Protein AF-A0A0K1EN45-F1 (afdb_monomer_lite)

Organism: Chondromyces crocatus (NCBI:txid52)

Secondary structure (DSSP, 8-state):
---PPPP-PPP------------------------------------------------PPP-------------PPP------------------------------------PPPPTT-TT--TTEEEEEE-TTSSEEEEEEEEEE-PPTTS--EEEEEEEESPBSSHHHHHHHHTTGGG-EEEEEEEEEEHHHHTTS-EEEEEE-PPPHHHHHHHHHHT-

Sequence (223 aa):
MIVSHPSKARLSVSVQQTLVARRATSAASTGGTREVARHGSDRGPVRLKRLCFDTVLQLSPRPKDERFRRPRDLEQVRFGRYGAHMRGVFVAFSLALGGLLSASGCDRHSTLSLSVADPKGEDLVKGAVVAASESSGGIRLYKIVHVDDYPPPLDYEIHMIAYEPKAQTFEDAAALWSRRERLTIASDHVYVQRSQFLLRERHVLRVEPVTDQEAEGYARSKH

Foldseek 3Di:
DDDDDDDDDDDDDDDDDDDDDDDDDDDDDDDDDDDDDDDDDDDDDDPDDPPDPPPPPPPDDDDDDDDDDDDDDDDDDDDDDDDDDDDDDDDDDDDDDDDDDDCPDPPPPPVLPFDDQDLVRPQQDQQWWKWWADPVAATWIKHFHDWDADDPPQGIKTKIWTKDDGHNDVSVVLVCVVVVVPIDTPALIDIDHPVVRSVIDMTGSDGDHQDPSSCVSVVVVVD

Structure (mmCIF, N/CA/C/O backbone):
data_AF-A0A0K1EN45-F1
#
_entry.id   AF-A0A0K1EN45-F1
#
loop_
_atom_site.group_PDB
_atom_site.id
_atom_site.type_symbol
_atom_site.label_atom_id
_atom_site.label_alt_id
_atom_site.label_comp_id
_atom_site.label_asym_id
_atom_site.label_entity_id
_atom_site.label_seq_id
_atom_site.pdbx_PDB_ins_code
_atom_site.Cartn_x
_atom_site.Cartn_y
_atom_site.Cartn_z
_atom_site.occupancy
_atom_site.B_iso_or_equiv
_atom_site.auth_seq_id
_atom_site.auth_comp_id
_atom_site.auth_asym_id
_atom_site.auth_atom_id
_atom_site.pdbx_PDB_model_num
ATOM 1 N N . MET A 1 1 ? 9.301 -34.954 -48.074 1.00 46.19 1 MET A N 1
ATOM 2 C CA . MET A 1 1 ? 8.438 -35.481 -46.994 1.00 46.19 1 MET A CA 1
ATOM 3 C C . MET A 1 1 ? 7.861 -34.296 -46.243 1.00 46.19 1 MET A C 1
ATOM 5 O O . MET A 1 1 ? 8.621 -33.541 -45.657 1.00 46.19 1 MET A O 1
ATOM 9 N N . ILE A 1 2 ? 6.553 -34.074 -46.367 1.00 40.47 2 ILE A N 1
ATOM 10 C CA . ILE A 1 2 ? 5.823 -32.953 -45.761 1.00 40.47 2 ILE A CA 1
ATOM 11 C C . ILE A 1 2 ? 5.123 -33.515 -44.522 1.00 40.47 2 ILE A C 1
ATOM 13 O O . ILE A 1 2 ? 4.313 -34.429 -44.652 1.00 40.47 2 ILE A O 1
ATOM 17 N N . VAL A 1 3 ? 5.472 -33.022 -43.332 1.00 54.19 3 VAL A N 1
ATOM 18 C CA . VAL A 1 3 ? 4.889 -33.474 -42.060 1.00 54.19 3 VAL A CA 1
ATOM 19 C C . VAL A 1 3 ? 3.909 -32.415 -41.564 1.00 54.19 3 VAL A C 1
ATOM 21 O O . VAL A 1 3 ? 4.284 -31.431 -40.929 1.00 54.19 3 VAL A O 1
ATOM 24 N N . SER A 1 4 ? 2.636 -32.623 -41.894 1.00 50.59 4 SER A N 1
ATOM 25 C CA . SER A 1 4 ? 1.495 -31.836 -41.425 1.00 50.59 4 SER A CA 1
ATOM 26 C C . SER A 1 4 ? 1.314 -31.971 -39.910 1.00 50.59 4 SER A C 1
ATOM 28 O O . SER A 1 4 ? 1.241 -33.081 -39.388 1.00 50.59 4 SER A O 1
ATOM 30 N N . HIS A 1 5 ? 1.216 -30.846 -39.201 1.00 52.69 5 HIS A N 1
ATOM 31 C CA . HIS A 1 5 ? 0.843 -30.803 -37.783 1.00 52.69 5 HIS A CA 1
ATOM 32 C C . HIS A 1 5 ? -0.677 -30.603 -37.634 1.00 52.69 5 HIS A C 1
ATOM 34 O O . HIS A 1 5 ? -1.234 -29.732 -38.306 1.00 52.69 5 HIS A O 1
ATOM 40 N N . PRO A 1 6 ? -1.369 -31.360 -36.760 1.00 60.28 6 PRO A N 1
ATOM 41 C CA . PRO A 1 6 ? -2.796 -31.178 -36.532 1.00 60.28 6 PRO A CA 1
ATOM 42 C C . PRO A 1 6 ? -3.080 -30.017 -35.567 1.00 60.28 6 PRO A C 1
ATOM 44 O O . PRO A 1 6 ? -2.581 -29.958 -34.443 1.00 60.28 6 PRO A O 1
ATOM 47 N N . SER A 1 7 ? -3.945 -29.118 -36.034 1.00 48.69 7 SER A N 1
ATOM 48 C CA . SER A 1 7 ? -4.594 -28.044 -35.281 1.00 48.69 7 SER A CA 1
ATOM 49 C C . SER A 1 7 ? -5.444 -28.613 -34.138 1.00 48.69 7 SER A C 1
ATOM 51 O O . SER A 1 7 ? -6.362 -29.400 -34.373 1.00 48.69 7 SER A O 1
ATOM 53 N N . LYS A 1 8 ? -5.154 -28.218 -32.891 1.00 54.34 8 LYS A N 1
ATOM 54 C CA . LYS A 1 8 ? -6.022 -28.479 -31.734 1.00 54.34 8 LYS A CA 1
ATOM 55 C C . LYS A 1 8 ? -6.903 -27.259 -31.478 1.00 54.34 8 LYS A C 1
ATOM 57 O O . LYS A 1 8 ? -6.443 -26.240 -30.970 1.00 54.34 8 LYS A O 1
ATOM 62 N N . ALA A 1 9 ? -8.179 -27.406 -31.817 1.00 49.34 9 ALA A N 1
ATOM 63 C CA . ALA A 1 9 ? -9.257 -26.504 -31.443 1.00 49.34 9 ALA A CA 1
ATOM 64 C C . ALA A 1 9 ? -9.390 -26.421 -29.910 1.00 49.34 9 ALA A C 1
ATOM 66 O O . ALA A 1 9 ? -9.441 -27.447 -29.230 1.00 49.34 9 ALA A O 1
ATOM 67 N N . ARG A 1 10 ? -9.468 -25.203 -29.360 1.00 48.44 10 ARG A N 1
ATOM 68 C CA . ARG A 1 10 ? -9.884 -24.969 -27.970 1.00 48.44 10 ARG A CA 1
ATOM 69 C C . ARG A 1 10 ? -11.366 -24.604 -27.945 1.00 48.44 10 ARG A C 1
ATOM 71 O O . ARG A 1 10 ? -11.771 -23.583 -28.488 1.00 48.44 10 ARG A O 1
ATOM 78 N N . LEU A 1 11 ? -12.135 -25.476 -27.302 1.00 43.31 11 LEU A N 1
ATOM 79 C CA . LEU A 1 11 ? -13.531 -25.298 -26.916 1.00 43.31 11 LEU A CA 1
ATOM 80 C C . LEU A 1 11 ? -13.644 -24.149 -25.904 1.00 43.31 11 LEU A C 1
ATOM 82 O O . LEU A 1 11 ? -12.996 -24.175 -24.858 1.00 43.31 11 LEU A O 1
ATOM 86 N N . SER A 1 12 ? -14.473 -23.153 -26.203 1.00 43.03 12 SER A N 1
ATOM 87 C CA . SER A 1 12 ? -14.901 -22.128 -25.254 1.00 43.03 12 SER A CA 1
ATOM 88 C C . SER A 1 12 ? -16.094 -22.654 -24.452 1.00 43.03 12 SER A C 1
ATOM 90 O O . SER A 1 12 ? -17.200 -22.791 -24.967 1.00 43.03 12 SER A O 1
ATOM 92 N N . VAL A 1 13 ? -15.877 -22.955 -23.171 1.00 47.94 13 VAL A N 1
ATOM 93 C CA . VAL A 1 13 ? -16.961 -23.260 -22.229 1.00 47.94 13 VAL A CA 1
ATOM 94 C C . VAL A 1 13 ? -17.397 -21.946 -21.585 1.00 47.94 13 VAL A C 1
ATOM 96 O O . VAL A 1 13 ? -16.677 -21.369 -20.775 1.00 47.94 13 VAL A O 1
ATOM 99 N N . SER A 1 14 ? -18.564 -21.446 -21.989 1.00 42.91 14 SER A N 1
ATOM 100 C CA . SER A 1 14 ? -19.230 -20.308 -21.354 1.00 42.91 14 SER A CA 1
ATOM 101 C C . SER A 1 14 ? -20.026 -20.819 -20.152 1.00 42.91 14 SER A C 1
ATOM 103 O O . SER A 1 14 ? -21.017 -21.527 -20.315 1.00 42.91 14 SER A O 1
ATOM 105 N N . VAL A 1 15 ? -19.572 -20.497 -18.941 1.00 56.69 15 VAL A N 1
ATOM 106 C CA . VAL A 1 15 ? -20.313 -20.771 -17.704 1.00 56.69 15 VAL A CA 1
ATOM 107 C C . VAL A 1 15 ? -21.170 -19.547 -17.396 1.00 56.69 15 VAL A C 1
ATOM 109 O O . VAL A 1 15 ? -20.665 -18.522 -16.945 1.00 56.69 15 VAL A O 1
ATOM 112 N N . GLN A 1 16 ? -22.474 -19.645 -17.658 1.00 44.31 16 GLN A N 1
ATOM 113 C CA . GLN A 1 16 ? -23.453 -18.702 -17.124 1.00 44.31 16 GLN A CA 1
ATOM 114 C C . GLN A 1 16 ? -23.640 -18.986 -15.630 1.00 44.31 16 GLN A C 1
ATOM 116 O O . GLN A 1 16 ? -24.049 -20.083 -15.254 1.00 44.31 16 GLN A O 1
ATOM 121 N N . GLN A 1 17 ? -23.337 -18.013 -14.769 1.00 50.75 17 GLN A N 1
ATOM 122 C CA . GLN A 1 17 ? -23.685 -18.092 -13.352 1.00 50.75 17 GLN A CA 1
ATOM 123 C C . GLN A 1 17 ? -25.079 -17.506 -13.125 1.00 50.75 17 GLN A C 1
ATOM 125 O O . GLN A 1 17 ? -25.325 -16.313 -13.290 1.00 50.75 17 GLN A O 1
ATOM 130 N N . THR A 1 18 ? -25.992 -18.397 -12.753 1.00 49.88 18 THR A N 1
ATOM 131 C CA . THR A 1 18 ? -27.369 -18.131 -12.346 1.00 49.88 18 THR A CA 1
ATOM 132 C C . THR A 1 18 ? -27.398 -17.398 -11.005 1.00 49.88 18 THR A C 1
ATOM 134 O O . THR A 1 18 ? -26.915 -17.907 -9.993 1.00 49.88 18 THR A O 1
ATOM 137 N N . LEU A 1 19 ? -27.998 -16.209 -10.985 1.00 43.16 19 LEU A N 1
ATOM 138 C CA . LEU A 1 19 ? -28.196 -15.400 -9.785 1.00 43.16 19 LEU A CA 1
ATOM 139 C C . LEU A 1 19 ? -29.375 -15.966 -8.971 1.00 43.16 19 LEU A C 1
ATOM 141 O O . LEU A 1 19 ? -30.537 -15.777 -9.327 1.00 43.16 19 LEU A O 1
ATOM 145 N N . VAL A 1 20 ? -29.094 -16.683 -7.880 1.00 54.56 20 VAL A N 1
ATOM 146 C CA . VAL A 1 20 ? -30.125 -17.134 -6.931 1.00 54.56 20 VAL A CA 1
ATOM 147 C C . VAL A 1 20 ? -30.336 -16.048 -5.878 1.00 54.56 20 VAL A C 1
ATOM 149 O O . VAL A 1 20 ? -29.574 -15.926 -4.920 1.00 54.56 20 VAL A O 1
ATOM 152 N N . ALA A 1 21 ? -31.400 -15.264 -6.044 1.00 45.00 21 ALA A N 1
ATOM 153 C CA . ALA A 1 21 ? -31.894 -14.349 -5.023 1.00 45.00 21 ALA A CA 1
ATOM 154 C C . ALA A 1 21 ? -32.460 -15.151 -3.836 1.00 45.00 21 ALA A C 1
ATOM 156 O O . ALA A 1 21 ? -33.520 -15.775 -3.937 1.00 45.00 21 ALA A O 1
ATOM 157 N N . ARG A 1 22 ? -31.767 -15.147 -2.689 1.00 48.91 22 ARG A N 1
ATOM 158 C CA . ARG A 1 22 ? -32.321 -15.683 -1.438 1.00 48.91 22 ARG A CA 1
ATOM 159 C C . ARG A 1 22 ? -33.197 -14.634 -0.759 1.00 48.91 22 ARG A C 1
ATOM 161 O O . ARG A 1 22 ? -32.740 -13.613 -0.260 1.00 48.91 22 ARG A O 1
ATOM 168 N N . ARG A 1 23 ? -34.487 -14.954 -0.777 1.00 50.88 23 ARG A N 1
ATOM 169 C CA . ARG A 1 23 ? -35.620 -14.290 -0.137 1.00 50.88 23 ARG A CA 1
ATOM 170 C C . ARG A 1 23 ? -35.440 -14.276 1.387 1.00 50.88 23 ARG A C 1
ATOM 172 O O . ARG A 1 23 ? -35.212 -15.322 1.989 1.00 50.88 23 ARG A O 1
ATOM 179 N N . ALA A 1 24 ? -35.573 -13.100 1.995 1.00 47.59 24 ALA A N 1
ATOM 180 C CA . ALA A 1 24 ? -35.672 -12.939 3.439 1.00 47.59 24 ALA A CA 1
ATOM 181 C C . ALA A 1 24 ? -37.012 -13.503 3.940 1.00 47.59 24 ALA A C 1
ATOM 183 O O . ALA A 1 24 ? -38.072 -13.115 3.449 1.00 47.59 24 ALA A O 1
ATOM 184 N N . THR A 1 25 ? -36.970 -14.389 4.932 1.00 53.06 25 THR A N 1
ATOM 185 C CA . THR A 1 25 ? -38.143 -14.792 5.717 1.00 53.06 25 THR A CA 1
ATOM 186 C C . THR A 1 25 ? -37.919 -14.397 7.167 1.00 53.06 25 THR A C 1
ATOM 188 O O . THR A 1 25 ? -37.135 -15.017 7.882 1.00 53.06 25 THR A O 1
ATOM 191 N N . SER A 1 26 ? -38.615 -13.343 7.585 1.00 49.50 26 SER A N 1
ATOM 192 C CA . SER A 1 26 ? -38.861 -13.006 8.982 1.00 49.50 26 SER A CA 1
ATOM 193 C C . SER A 1 26 ? -39.855 -14.010 9.569 1.00 49.50 26 SER A C 1
ATOM 195 O O . SER A 1 26 ? -40.995 -14.073 9.107 1.00 49.50 26 SER A O 1
ATOM 197 N N . ALA A 1 27 ? -39.450 -14.763 10.589 1.00 52.56 27 ALA A N 1
ATOM 198 C CA . ALA A 1 27 ? -40.363 -15.549 11.409 1.00 52.56 27 ALA A CA 1
ATOM 199 C C . ALA A 1 27 ? -40.479 -14.893 12.787 1.00 52.56 27 ALA A C 1
ATOM 201 O O . ALA A 1 27 ? -39.513 -14.814 13.545 1.00 52.56 27 ALA A O 1
ATOM 202 N N . ALA A 1 28 ? -41.680 -14.391 13.061 1.00 48.41 28 ALA A N 1
ATOM 203 C CA . ALA A 1 28 ? -42.144 -14.014 14.381 1.00 48.41 28 ALA A CA 1
ATOM 204 C C . ALA A 1 28 ? -42.282 -15.273 15.251 1.00 48.41 28 ALA A C 1
ATOM 206 O O . ALA A 1 28 ? -42.826 -16.280 14.801 1.00 48.41 28 ALA A O 1
ATOM 207 N N . SER A 1 29 ? -41.818 -15.197 16.496 1.00 50.09 29 SER A N 1
ATOM 208 C CA . SER A 1 29 ? -42.077 -16.196 17.530 1.00 50.09 29 SER A CA 1
ATOM 209 C C . SER A 1 29 ? -42.571 -15.482 18.779 1.00 50.09 29 SER A C 1
ATOM 211 O O . SER A 1 29 ? -41.834 -14.756 19.444 1.00 50.09 29 SER A O 1
ATOM 213 N N . THR A 1 30 ? -43.852 -15.691 19.037 1.00 46.88 30 THR A N 1
ATOM 214 C CA . THR A 1 30 ? -44.652 -15.233 20.169 1.00 46.88 30 THR A CA 1
ATOM 215 C C . THR A 1 30 ? -44.396 -16.110 21.399 1.00 46.88 30 THR A C 1
ATOM 217 O O . THR A 1 30 ? -44.310 -17.326 21.266 1.00 46.88 30 THR A O 1
ATOM 220 N N . GLY A 1 31 ? -44.405 -15.515 22.597 1.00 40.69 31 GLY A N 1
ATOM 221 C CA . GLY A 1 31 ? -44.811 -16.209 23.828 1.00 40.69 31 GLY A CA 1
ATOM 222 C C . GLY A 1 31 ? -43.763 -16.271 24.941 1.00 40.69 31 GLY A C 1
ATOM 223 O O . GLY A 1 31 ? -42.740 -16.931 24.807 1.00 40.69 31 GLY A O 1
ATOM 224 N N . GLY A 1 32 ? -44.063 -15.634 26.078 1.00 43.91 32 GLY A N 1
ATOM 225 C CA . GLY A 1 32 ? -43.295 -15.804 27.313 1.00 43.91 32 GLY A CA 1
ATOM 226 C C . GLY A 1 32 ? -43.490 -14.684 28.331 1.00 43.91 32 GLY A C 1
ATOM 227 O O . GLY A 1 32 ? -42.578 -13.905 28.581 1.00 43.91 32 GLY A O 1
ATOM 228 N N . THR A 1 33 ? -44.683 -14.595 28.914 1.00 49.56 33 THR A N 1
ATOM 229 C CA . THR A 1 33 ? -45.012 -13.761 30.080 1.00 49.56 33 THR A CA 1
ATOM 230 C C . THR A 1 33 ? -44.146 -14.110 31.293 1.00 49.56 33 THR A C 1
ATOM 232 O O . THR A 1 33 ? -44.209 -15.238 31.786 1.00 49.56 33 THR A O 1
ATOM 235 N N . ARG A 1 34 ? -43.431 -13.126 31.852 1.00 46.62 34 ARG A N 1
ATOM 236 C CA . ARG A 1 34 ? -43.169 -13.073 33.295 1.00 46.62 34 ARG A CA 1
ATOM 237 C C . ARG A 1 34 ? -43.004 -11.635 33.782 1.00 46.62 34 ARG A C 1
ATOM 239 O O . ARG A 1 34 ? -42.092 -10.911 33.405 1.00 46.62 34 ARG A O 1
ATOM 246 N N . GLU A 1 35 ? -43.970 -11.273 34.605 1.00 48.12 35 GLU A N 1
ATOM 247 C CA . GLU A 1 35 ? -44.146 -10.066 35.392 1.00 48.12 35 GLU A CA 1
ATOM 248 C C . GLU A 1 35 ? -43.162 -10.044 36.570 1.00 48.12 35 GLU A C 1
ATOM 250 O O . GLU A 1 35 ? -43.207 -10.950 37.397 1.00 48.12 35 GLU A O 1
ATOM 255 N N . VAL A 1 36 ? -42.302 -9.021 36.664 1.00 55.38 36 VAL A N 1
ATOM 256 C CA . VAL A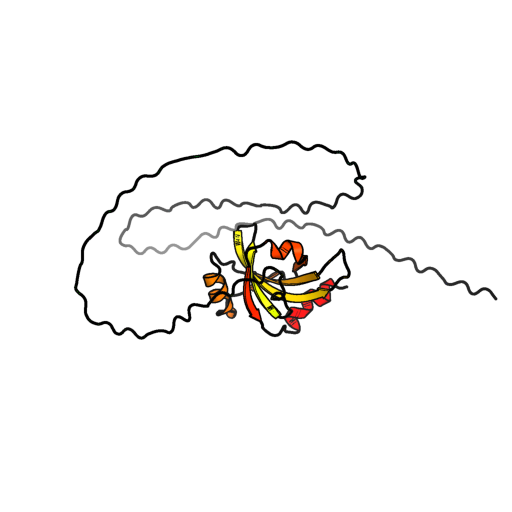 1 36 ? -41.789 -8.486 37.939 1.00 55.38 36 VAL A CA 1
ATOM 257 C C . VAL A 1 36 ? -41.527 -6.988 37.766 1.00 55.38 36 VAL A C 1
ATOM 259 O O . VAL A 1 36 ? -40.807 -6.549 36.872 1.00 55.38 36 VAL A O 1
ATOM 262 N N . ALA A 1 37 ? -42.154 -6.209 38.637 1.00 48.75 37 ALA A N 1
ATOM 263 C CA . ALA A 1 37 ? -42.099 -4.761 38.713 1.00 48.75 37 ALA A CA 1
ATOM 264 C C . ALA A 1 37 ? -40.721 -4.216 39.143 1.00 48.75 37 ALA A C 1
ATOM 266 O O . ALA A 1 37 ? -40.111 -4.754 40.064 1.00 48.75 37 ALA A O 1
ATOM 267 N N . ARG A 1 38 ? -40.314 -3.064 38.587 1.00 43.22 38 ARG A N 1
ATOM 268 C CA . ARG A 1 38 ? -40.165 -1.765 39.292 1.00 43.22 38 ARG A CA 1
ATOM 269 C C . ARG A 1 38 ? -39.158 -0.826 38.612 1.00 43.22 38 ARG A C 1
ATOM 271 O O . ARG A 1 38 ? -38.101 -1.234 38.157 1.00 43.22 38 ARG A O 1
ATOM 278 N N . HIS A 1 39 ? -39.503 0.454 38.743 1.00 41.09 39 HIS A N 1
ATOM 279 C CA . HIS A 1 39 ? -38.694 1.668 38.630 1.00 41.09 39 HIS A CA 1
ATOM 280 C C . HIS A 1 39 ? -38.283 2.154 37.239 1.00 41.09 39 HIS A C 1
ATOM 282 O O . HIS A 1 39 ? -37.522 1.536 36.505 1.00 41.09 39 HIS A O 1
ATOM 288 N N . GLY A 1 40 ? -38.831 3.327 36.915 1.00 49.38 40 GLY A N 1
ATOM 289 C CA . GLY A 1 40 ? -38.711 3.978 35.630 1.00 49.38 40 GLY A CA 1
ATOM 290 C C . GLY A 1 40 ? -37.372 4.654 35.384 1.00 49.38 40 GLY A C 1
ATOM 291 O O . GLY A 1 40 ? -36.640 5.025 36.298 1.00 49.38 40 GLY A O 1
ATOM 292 N N . SER A 1 41 ? -37.118 4.866 34.102 1.00 47.94 41 SER A N 1
ATOM 293 C CA . SER A 1 41 ? -36.343 5.990 33.609 1.00 47.94 41 SER A CA 1
ATOM 294 C C . SER A 1 41 ? -36.725 6.187 32.150 1.00 47.94 41 SER A C 1
ATOM 296 O O . SER A 1 41 ? -36.529 5.319 31.301 1.00 47.94 41 SER A O 1
ATOM 298 N N . ASP A 1 42 ? -37.375 7.314 31.922 1.00 51.81 42 ASP A N 1
ATOM 299 C CA . ASP A 1 42 ? -37.886 7.808 30.660 1.00 51.81 42 ASP A CA 1
ATOM 300 C C . ASP A 1 42 ? -36.716 8.223 29.754 1.00 51.81 42 ASP A C 1
ATOM 302 O O . ASP A 1 42 ? -36.088 9.257 29.981 1.00 51.81 42 ASP A O 1
ATOM 306 N N . ARG A 1 43 ? -36.379 7.396 28.754 1.00 48.16 43 ARG A N 1
ATOM 307 C CA . ARG A 1 43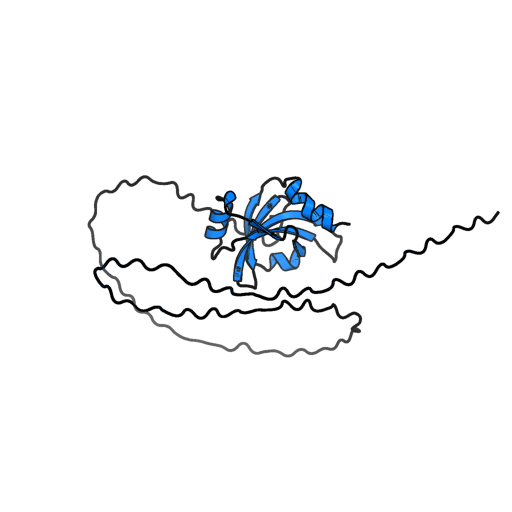 ? -35.588 7.792 27.575 1.00 48.16 43 ARG A CA 1
ATOM 308 C C . ARG A 1 43 ? -36.062 7.009 26.354 1.00 48.16 43 ARG A C 1
ATOM 310 O O . ARG A 1 43 ? -35.847 5.804 26.245 1.00 48.16 43 ARG A O 1
ATOM 317 N N . GLY A 1 44 ? -36.732 7.720 25.451 1.00 49.50 44 GLY A N 1
ATOM 318 C CA . GLY A 1 44 ? -37.321 7.174 24.233 1.00 49.50 44 GLY A CA 1
ATOM 319 C C . GLY A 1 44 ? -36.310 6.577 23.237 1.00 49.50 44 GLY A C 1
ATOM 320 O O . GLY A 1 44 ? -35.122 6.905 23.260 1.00 49.50 44 GLY A O 1
ATOM 321 N N . PRO A 1 45 ? -36.774 5.712 22.317 1.00 47.38 45 PRO A N 1
ATOM 322 C CA . PRO A 1 45 ? -35.925 5.110 21.300 1.00 47.38 45 PRO A CA 1
ATOM 323 C C . PRO A 1 45 ? -35.696 6.072 20.126 1.00 47.38 45 PRO A C 1
ATOM 325 O O . PRO A 1 45 ? -36.602 6.374 19.345 1.00 47.38 45 PRO A O 1
ATOM 328 N N . VAL A 1 46 ? -34.448 6.503 19.947 1.00 49.38 46 VAL A N 1
ATOM 329 C CA . VAL A 1 46 ? -33.996 7.143 18.709 1.00 49.38 46 VAL A CA 1
ATOM 330 C C . VAL A 1 46 ? -33.960 6.075 17.610 1.00 49.38 46 VAL A C 1
ATOM 332 O O . VAL A 1 46 ? -33.066 5.233 17.556 1.00 49.38 46 VAL A O 1
ATOM 335 N N . ARG A 1 47 ? -34.963 6.100 16.724 1.00 41.53 47 ARG A N 1
ATOM 336 C CA . ARG A 1 47 ? -34.967 5.378 15.443 1.00 41.53 47 ARG A CA 1
ATOM 337 C C . ARG A 1 47 ? -33.810 5.883 14.571 1.00 41.53 47 ARG A C 1
ATOM 339 O O . ARG A 1 47 ? -33.976 6.845 13.823 1.00 41.53 47 ARG A O 1
ATOM 346 N N . LEU A 1 48 ? -32.663 5.208 14.605 1.00 46.69 48 LEU A N 1
ATOM 347 C CA . LEU A 1 48 ? -31.668 5.325 13.539 1.00 46.69 48 LEU A CA 1
ATOM 348 C C . LEU A 1 48 ? -32.176 4.559 12.314 1.00 46.69 48 LEU A C 1
ATOM 350 O O . LEU A 1 48 ? -32.159 3.329 12.256 1.00 46.69 48 LEU A O 1
ATOM 354 N N . LYS A 1 49 ? -32.666 5.314 11.329 1.00 45.88 49 LYS A N 1
ATOM 355 C CA . LYS A 1 49 ? -32.914 4.816 9.978 1.00 45.88 49 LYS A CA 1
ATOM 356 C C . LYS A 1 49 ? -31.584 4.308 9.411 1.00 45.88 49 LYS A C 1
ATOM 358 O O . LYS A 1 49 ? -30.683 5.100 9.152 1.00 45.88 49 LYS A O 1
ATOM 363 N N . ARG A 1 50 ? -31.475 2.991 9.209 1.00 41.28 50 ARG A N 1
ATOM 364 C CA . ARG A 1 50 ? -30.497 2.391 8.294 1.00 41.28 50 ARG A CA 1
ATOM 365 C C . ARG A 1 50 ? -30.768 2.952 6.899 1.00 41.28 50 ARG A C 1
ATOM 367 O O . ARG A 1 50 ? -31.753 2.577 6.270 1.00 41.28 50 ARG A O 1
ATOM 374 N N . LEU A 1 51 ? -29.918 3.862 6.441 1.00 46.88 51 LEU A N 1
ATOM 375 C CA . LEU A 1 51 ? -29.779 4.156 5.022 1.00 46.88 51 LEU A CA 1
ATOM 376 C C . LEU A 1 51 ? -28.860 3.079 4.446 1.00 46.88 51 LEU A C 1
ATOM 378 O O . LEU A 1 51 ? -27.647 3.116 4.628 1.00 46.88 51 LEU A O 1
ATOM 382 N N . CYS A 1 52 ? -29.468 2.078 3.816 1.00 38.09 52 CYS A N 1
ATOM 383 C CA . CYS A 1 52 ? -28.786 1.197 2.882 1.00 38.09 52 CYS A CA 1
ATOM 384 C C . CYS A 1 52 ? -28.393 2.046 1.667 1.00 38.09 52 CYS A C 1
ATOM 386 O O . CYS A 1 52 ? -29.258 2.452 0.896 1.00 38.09 52 CYS A O 1
ATOM 388 N N . PHE A 1 53 ? -27.106 2.356 1.532 1.00 39.44 53 PHE A N 1
ATOM 389 C CA . PHE A 1 53 ? -26.532 2.788 0.262 1.00 39.44 53 PHE A CA 1
ATOM 390 C C . PHE A 1 53 ? -25.944 1.549 -0.411 1.00 39.44 53 PHE A C 1
ATOM 392 O O . PHE A 1 53 ? -24.796 1.179 -0.175 1.00 39.44 53 PHE A O 1
ATOM 399 N N . ASP A 1 54 ? -26.769 0.891 -1.223 1.00 38.31 54 ASP A N 1
ATOM 400 C CA . ASP A 1 54 ? -26.313 -0.054 -2.239 1.00 38.31 54 ASP A CA 1
ATOM 401 C C . ASP A 1 54 ? -25.679 0.748 -3.382 1.00 38.31 54 ASP A C 1
ATOM 403 O O . ASP A 1 54 ? -26.315 1.045 -4.394 1.00 38.31 54 ASP A O 1
ATOM 407 N N . THR A 1 55 ? -24.416 1.144 -3.221 1.00 39.44 55 THR A N 1
ATOM 408 C CA . THR A 1 55 ? -23.628 1.644 -4.352 1.00 39.44 55 THR A CA 1
ATOM 409 C C . THR A 1 55 ? -23.027 0.444 -5.066 1.00 39.44 55 THR A C 1
ATOM 411 O O . THR A 1 55 ? -21.942 -0.036 -4.743 1.00 39.44 55 THR A O 1
ATOM 414 N N . VAL A 1 56 ? -23.780 -0.052 -6.044 1.00 43.44 56 VAL A N 1
ATOM 415 C CA . VAL A 1 56 ? -23.316 -0.975 -7.078 1.00 43.44 56 VAL A CA 1
ATOM 416 C C . VAL A 1 56 ? -22.117 -0.331 -7.779 1.00 43.44 56 VAL A C 1
ATOM 418 O O . VAL A 1 56 ? -22.272 0.624 -8.538 1.00 43.44 56 VAL A O 1
ATOM 421 N N . LEU A 1 57 ? -20.913 -0.851 -7.531 1.00 42.03 57 LEU A N 1
ATOM 422 C CA . LEU A 1 57 ? -19.757 -0.597 -8.386 1.00 42.03 57 LEU A CA 1
ATOM 423 C C . LEU A 1 57 ? -20.026 -1.276 -9.732 1.00 42.03 57 LEU A C 1
ATOM 425 O O . LEU A 1 57 ? -19.735 -2.453 -9.937 1.00 42.03 57 LEU A O 1
ATOM 429 N N . GLN A 1 58 ? -20.639 -0.521 -10.642 1.00 41.97 58 GLN A N 1
ATOM 430 C CA . GLN A 1 58 ? -20.679 -0.840 -12.059 1.00 41.97 58 GLN A CA 1
ATOM 431 C C . GLN A 1 58 ? -19.231 -0.882 -12.563 1.00 41.97 58 GLN A C 1
ATOM 433 O O . GLN A 1 58 ? -18.583 0.146 -12.755 1.00 41.97 58 GLN A O 1
ATOM 438 N N . LEU A 1 59 ? -18.718 -2.095 -12.755 1.00 40.22 59 LEU A N 1
ATOM 439 C CA . LEU A 1 59 ? -17.553 -2.357 -13.588 1.00 40.22 59 LEU A CA 1
ATOM 440 C C . LEU A 1 59 ? -17.885 -1.864 -15.001 1.00 40.22 59 LEU A C 1
ATOM 442 O O . LEU A 1 59 ? -18.625 -2.522 -15.732 1.00 40.22 59 LEU A O 1
ATOM 446 N N . SER A 1 60 ? -17.372 -0.691 -15.373 1.00 38.06 60 SER A N 1
ATOM 447 C CA . SER A 1 60 ? -17.428 -0.219 -16.756 1.00 38.06 60 SER A CA 1
ATOM 448 C C . SER A 1 60 ? -16.711 -1.229 -17.660 1.00 38.06 60 SER A C 1
ATOM 450 O O . SER A 1 60 ? -15.515 -1.470 -17.467 1.00 38.06 60 SER A O 1
ATOM 452 N N . PRO A 1 61 ? -17.388 -1.824 -18.658 1.00 46.22 61 PRO A N 1
ATOM 453 C CA . PRO A 1 61 ? -16.704 -2.589 -19.686 1.00 46.22 61 PRO A CA 1
ATOM 454 C C . PRO A 1 61 ? -15.791 -1.649 -20.481 1.00 46.22 61 PRO A C 1
ATOM 456 O O . PRO A 1 61 ? -16.197 -0.557 -20.879 1.00 46.22 61 PRO A O 1
ATOM 459 N N . ARG A 1 62 ? -14.540 -2.075 -20.698 1.00 45.56 62 ARG A N 1
ATOM 460 C CA . ARG A 1 62 ? -13.567 -1.348 -21.523 1.00 45.56 62 ARG A CA 1
ATOM 461 C C . ARG A 1 62 ? -14.166 -1.051 -22.908 1.00 45.56 62 ARG A C 1
ATOM 463 O O . ARG A 1 62 ? -14.526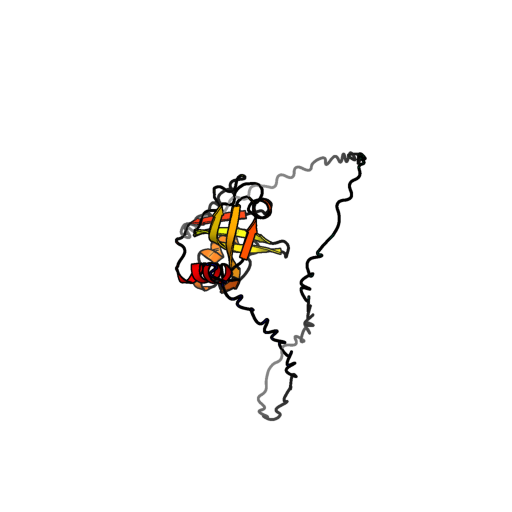 -2.012 -23.594 1.00 45.56 62 ARG A O 1
ATOM 470 N N . PRO A 1 63 ? -14.198 0.210 -23.372 1.00 45.41 63 PRO A N 1
ATOM 471 C CA . PRO A 1 63 ? -14.436 0.480 -24.778 1.00 45.41 63 PRO A CA 1
ATOM 472 C C . PRO A 1 63 ? -13.222 -0.012 -25.574 1.00 45.41 63 PRO A C 1
ATOM 474 O O . PRO A 1 63 ? -12.096 0.457 -25.397 1.00 45.41 63 PRO A O 1
ATOM 477 N N . LYS A 1 64 ? -13.454 -1.022 -26.415 1.00 52.06 64 LYS A N 1
ATOM 478 C CA . LYS A 1 64 ? -12.584 -1.322 -27.549 1.00 52.06 64 LYS A CA 1
ATOM 479 C C . LYS A 1 64 ? -12.917 -0.312 -28.643 1.00 52.06 64 LYS A C 1
ATOM 481 O O . LYS A 1 64 ? -14.088 -0.074 -28.912 1.00 52.06 64 LYS A O 1
ATOM 486 N N . ASP A 1 65 ? -11.867 0.218 -29.253 1.00 56.19 65 ASP A N 1
ATOM 487 C CA . ASP A 1 65 ? -11.884 1.041 -30.459 1.00 56.19 65 ASP A CA 1
ATOM 488 C C . ASP A 1 65 ? -12.444 2.456 -30.301 1.00 56.19 65 ASP A C 1
ATOM 490 O O . ASP A 1 65 ? -13.579 2.743 -30.671 1.00 56.19 65 ASP A O 1
ATOM 494 N N . GLU A 1 66 ? -11.578 3.396 -29.910 1.00 49.81 66 GLU A N 1
ATOM 495 C CA . GLU A 1 66 ? -11.791 4.783 -30.311 1.00 49.81 66 GLU A CA 1
ATOM 496 C C . GLU A 1 66 ? -10.539 5.389 -30.938 1.00 49.81 66 GLU A C 1
ATOM 498 O O . GLU A 1 66 ? -9.459 5.508 -30.358 1.00 49.81 66 GLU A O 1
ATOM 503 N N . ARG A 1 67 ? -10.715 5.680 -32.225 1.00 55.97 67 ARG A N 1
ATOM 504 C CA . ARG A 1 67 ? -9.723 6.210 -33.139 1.00 55.97 67 ARG A CA 1
ATOM 505 C C . ARG A 1 67 ? -9.291 7.597 -32.691 1.00 55.97 67 ARG A C 1
ATOM 507 O O . ARG A 1 67 ? -10.092 8.514 -32.557 1.00 55.97 67 ARG A O 1
ATOM 514 N N . PHE A 1 68 ? -7.978 7.715 -32.588 1.00 53.31 68 PHE A N 1
ATOM 515 C CA . PHE A 1 68 ? -7.174 8.922 -32.653 1.00 53.31 68 PHE A CA 1
ATOM 516 C C . PHE A 1 68 ? -7.843 10.079 -33.431 1.00 53.31 68 PHE A C 1
ATOM 518 O O . PHE A 1 68 ? -7.879 10.088 -34.664 1.00 53.31 68 PHE A O 1
ATOM 525 N N . ARG A 1 69 ? -8.306 11.099 -32.702 1.00 47.22 69 ARG A N 1
ATOM 526 C CA . ARG A 1 69 ? -8.490 12.468 -33.201 1.00 47.22 69 ARG A CA 1
ATOM 527 C C . ARG A 1 69 ? -7.751 13.429 -32.268 1.00 47.22 69 ARG A C 1
ATOM 529 O O . ARG A 1 69 ? -8.156 13.615 -31.129 1.00 47.22 69 ARG A O 1
ATOM 536 N N . ARG A 1 70 ? -6.679 14.057 -32.766 1.00 49.06 70 ARG A N 1
ATOM 537 C CA . ARG A 1 70 ? -6.246 15.389 -32.294 1.00 49.06 70 ARG A CA 1
ATOM 538 C C . ARG A 1 70 ? -7.145 16.433 -32.971 1.00 49.06 70 ARG A C 1
ATOM 540 O O . ARG A 1 70 ? -7.494 16.203 -34.132 1.00 49.06 70 ARG A O 1
ATOM 547 N N . PRO A 1 71 ? -7.525 17.540 -32.309 1.00 49.53 71 PRO A N 1
ATOM 548 C CA . PRO A 1 71 ? -6.730 18.787 -32.365 1.00 49.53 71 PRO A CA 1
ATOM 549 C C . PRO A 1 71 ? -6.774 19.605 -31.044 1.00 49.53 71 PRO A C 1
ATOM 551 O O . PRO A 1 71 ? -7.656 19.397 -30.224 1.00 49.53 71 PRO A O 1
ATOM 554 N N . ARG A 1 72 ? -5.672 20.272 -30.663 1.00 51.75 72 ARG A N 1
ATOM 555 C CA . ARG A 1 72 ? -5.355 21.727 -30.740 1.00 51.75 72 ARG A CA 1
ATOM 556 C C . ARG A 1 72 ? -6.236 22.669 -29.897 1.00 51.75 72 ARG A C 1
ATOM 558 O O . ARG A 1 72 ? -7.439 22.491 -29.816 1.00 51.75 72 ARG A O 1
ATOM 565 N N . ASP A 1 73 ? -5.537 23.695 -29.396 1.00 51.12 73 ASP A N 1
ATOM 566 C CA . ASP A 1 73 ? -5.976 24.958 -28.775 1.00 51.12 73 ASP A CA 1
ATOM 567 C C . ASP A 1 73 ? -6.047 24.904 -27.233 1.00 51.12 73 ASP A C 1
ATOM 569 O O . ASP A 1 73 ? -6.916 24.270 -26.651 1.00 51.12 73 ASP A O 1
ATOM 573 N N . LEU A 1 74 ? -5.009 25.320 -26.487 1.00 56.75 74 LEU A N 1
ATOM 574 C CA . LEU A 1 74 ? -4.548 26.703 -26.244 1.00 56.75 74 LEU A CA 1
ATOM 575 C C . LEU A 1 74 ? -5.710 27.659 -25.950 1.00 56.75 74 LEU A C 1
ATOM 577 O O . LEU A 1 74 ? -6.148 28.380 -26.835 1.00 56.75 74 LEU A O 1
ATOM 581 N N . GLU A 1 75 ? -6.099 27.764 -24.677 1.00 48.34 75 GLU A N 1
ATOM 582 C CA . GLU A 1 75 ? -6.454 29.076 -24.143 1.00 48.34 75 GLU A CA 1
ATOM 583 C C . GLU A 1 75 ? -6.138 29.222 -22.650 1.00 48.34 75 GLU A C 1
ATOM 585 O O . GLU A 1 75 ? -6.361 28.340 -21.822 1.00 48.34 75 GLU A O 1
ATOM 590 N N . GLN A 1 76 ? -5.542 30.374 -22.359 1.00 50.53 76 GLN A N 1
ATOM 591 C CA . GLN A 1 76 ? -5.127 30.880 -21.064 1.00 50.53 76 GLN A CA 1
ATOM 592 C C . GLN A 1 76 ? -6.328 31.058 -20.132 1.00 50.53 76 GLN A C 1
ATOM 594 O O . GLN A 1 76 ? -7.235 31.832 -20.435 1.00 50.53 76 GLN A O 1
ATOM 599 N N . VAL A 1 77 ? -6.276 30.474 -18.934 1.00 47.16 77 VAL A N 1
ATOM 600 C CA . VAL A 1 77 ? -7.158 30.893 -17.839 1.00 47.16 77 VAL A CA 1
ATOM 601 C C . VAL A 1 77 ? -6.358 31.733 -16.850 1.00 47.16 77 VAL A C 1
ATOM 603 O O . VAL A 1 77 ? -5.371 31.301 -16.259 1.00 47.16 77 VAL A O 1
ATOM 606 N N . ARG A 1 78 ? -6.798 32.989 -16.752 1.00 47.06 78 ARG A N 1
ATOM 607 C CA . ARG A 1 78 ? -6.285 34.076 -15.918 1.00 47.06 78 ARG A CA 1
ATOM 608 C C . ARG A 1 78 ? -6.177 33.677 -14.444 1.00 47.06 78 ARG A C 1
ATOM 610 O O . ARG A 1 78 ? -7.151 33.242 -13.839 1.00 47.06 78 ARG A O 1
ATOM 617 N N . PHE A 1 79 ? -5.027 33.977 -13.846 1.00 41.69 79 PHE A N 1
ATOM 618 C CA . PHE A 1 79 ? -4.858 34.026 -12.397 1.00 41.69 79 PHE A CA 1
ATOM 619 C C . PHE A 1 79 ? -5.583 35.250 -11.825 1.00 41.69 79 PHE A C 1
ATOM 621 O O . PHE A 1 79 ? -5.186 36.397 -12.047 1.00 41.69 79 PHE A O 1
ATOM 628 N N . GLY A 1 80 ? -6.659 34.996 -11.083 1.00 43.75 80 GLY A N 1
ATOM 629 C CA . GLY A 1 80 ? -7.343 35.990 -10.265 1.00 43.75 80 GLY A CA 1
ATOM 630 C C . GLY A 1 80 ? -6.569 36.269 -8.978 1.00 43.75 80 GLY A C 1
ATOM 631 O O . GLY A 1 80 ? -6.413 35.395 -8.130 1.00 43.75 80 GLY A O 1
ATOM 632 N N . ARG A 1 81 ? -6.104 37.514 -8.842 1.00 49.72 81 ARG A N 1
ATOM 633 C CA . ARG A 1 81 ? -5.679 38.156 -7.591 1.00 49.72 81 ARG A CA 1
ATOM 634 C C . ARG A 1 81 ? -6.786 38.046 -6.534 1.00 49.72 81 ARG A C 1
ATOM 636 O O . ARG A 1 81 ? -7.850 38.625 -6.728 1.00 49.72 81 ARG A O 1
ATOM 643 N N . TYR A 1 82 ? -6.477 37.465 -5.378 1.00 51.75 82 TYR A N 1
ATOM 644 C CA . TYR A 1 82 ? -7.170 37.782 -4.129 1.00 51.75 82 TYR A CA 1
ATOM 645 C C . TYR A 1 82 ? -6.148 38.281 -3.116 1.00 51.75 82 TYR A C 1
ATOM 647 O O . TYR A 1 82 ? -5.385 37.518 -2.531 1.00 51.75 82 TYR A O 1
ATOM 655 N N . GLY A 1 83 ? -6.118 39.603 -2.957 1.00 46.41 83 GLY A N 1
ATOM 656 C CA . GLY A 1 83 ? -5.596 40.228 -1.756 1.00 46.41 83 GLY A CA 1
ATOM 657 C C . GLY A 1 83 ? -6.684 40.203 -0.690 1.00 46.41 83 GLY A C 1
ATOM 658 O O . GLY A 1 83 ? -7.812 40.610 -0.953 1.00 46.41 83 GLY A O 1
ATOM 659 N N . ALA A 1 84 ? -6.339 39.762 0.512 1.00 45.00 84 ALA A N 1
ATOM 660 C CA . ALA A 1 84 ? -7.097 40.081 1.709 1.00 45.00 84 ALA A CA 1
ATOM 661 C C . ALA A 1 84 ? -6.116 40.220 2.870 1.00 45.00 84 ALA A C 1
ATOM 663 O O . ALA A 1 84 ? -5.527 39.260 3.357 1.00 45.00 84 ALA A O 1
ATOM 664 N N . HIS A 1 85 ? -5.928 41.475 3.262 1.00 48.84 85 HIS A N 1
ATOM 665 C CA . HIS A 1 85 ? -5.375 41.876 4.539 1.00 48.84 85 HIS A CA 1
ATOM 666 C C . HIS A 1 85 ? -6.114 41.163 5.681 1.00 48.84 85 HIS A C 1
ATOM 668 O O . HIS A 1 85 ? -7.321 41.341 5.825 1.00 48.84 85 HIS A O 1
ATOM 674 N N . MET A 1 86 ? -5.391 40.473 6.562 1.00 46.94 86 MET A N 1
ATOM 675 C CA . MET A 1 86 ? -5.818 40.344 7.953 1.00 46.94 86 MET A CA 1
ATOM 676 C C . MET A 1 86 ? -4.757 40.963 8.851 1.00 46.94 86 MET A C 1
ATOM 678 O O . MET A 1 86 ? -3.639 40.477 8.998 1.00 46.94 86 MET A O 1
ATOM 682 N N . ARG A 1 87 ? -5.146 42.122 9.382 1.00 46.91 87 ARG A N 1
ATOM 683 C CA . ARG A 1 87 ? -4.513 42.815 10.496 1.00 46.91 87 ARG A CA 1
ATOM 684 C C . ARG A 1 87 ? -4.823 42.039 11.775 1.00 46.91 87 ARG A C 1
ATOM 686 O O . ARG A 1 87 ? -5.837 41.354 11.857 1.00 46.91 87 ARG A O 1
ATOM 693 N N . GLY A 1 88 ? -3.896 42.133 12.721 1.00 43.97 88 GLY A N 1
ATOM 694 C CA . GLY A 1 88 ? -3.792 41.240 13.864 1.00 43.97 88 GLY A CA 1
ATOM 695 C C . GLY A 1 88 ? -4.878 41.376 14.919 1.00 43.97 88 GLY A C 1
ATOM 696 O O . GLY A 1 88 ? -5.673 42.304 14.890 1.00 43.97 88 GLY A O 1
ATOM 697 N N . VAL A 1 89 ? -4.778 40.501 15.917 1.00 52.75 89 VAL A N 1
ATOM 698 C CA . VAL A 1 89 ? -4.910 40.863 17.330 1.00 52.75 89 VAL A CA 1
ATOM 699 C C . VAL A 1 89 ? -3.932 39.973 18.104 1.00 52.75 89 VAL A C 1
ATOM 701 O O . VAL A 1 89 ? -4.056 38.752 18.108 1.00 52.75 89 VAL A O 1
ATOM 704 N N . PHE A 1 90 ? -2.938 40.598 18.734 1.00 46.66 90 PHE A N 1
ATOM 705 C CA . PHE A 1 90 ? -2.166 39.999 19.819 1.00 46.66 90 PHE A CA 1
ATOM 706 C C . PHE A 1 90 ? -3.054 39.987 21.067 1.00 46.66 90 PHE A C 1
ATOM 708 O O . PHE A 1 90 ? -3.490 41.051 21.502 1.00 46.66 90 PHE A O 1
ATOM 715 N N . VAL A 1 91 ? -3.285 38.821 21.670 1.00 53.50 91 VAL A N 1
ATOM 716 C CA . VAL A 1 91 ? -3.730 38.735 23.068 1.00 53.50 91 VAL A CA 1
ATOM 717 C C . VAL A 1 91 ? -2.789 37.792 23.797 1.00 53.50 91 VAL A C 1
ATOM 719 O O . VAL A 1 91 ? -2.849 36.575 23.652 1.00 53.50 91 VAL A O 1
ATOM 722 N N . ALA A 1 92 ? -1.888 38.402 24.562 1.00 50.66 92 ALA A N 1
ATOM 723 C CA . ALA A 1 92 ? -1.127 37.748 25.607 1.00 50.66 92 ALA A CA 1
ATOM 724 C C . ALA A 1 92 ? -2.080 37.393 26.756 1.00 50.66 92 ALA A C 1
ATOM 726 O O . ALA A 1 92 ? -2.790 38.266 27.254 1.00 50.66 92 ALA A O 1
ATOM 727 N N . PHE A 1 93 ? -2.083 36.132 27.189 1.00 44.69 93 PHE A N 1
ATOM 728 C CA . PHE A 1 93 ? -2.755 35.719 28.417 1.00 44.69 93 PHE A CA 1
ATOM 729 C C . PHE A 1 93 ? -1.789 34.920 29.296 1.00 44.69 93 PHE A C 1
ATOM 731 O O . PHE A 1 93 ? -1.505 33.751 29.063 1.00 44.69 93 PHE A O 1
ATOM 738 N N . SER A 1 94 ? -1.242 35.659 30.257 1.00 47.31 94 SER A N 1
ATOM 739 C CA . SER A 1 94 ? -1.088 35.323 31.672 1.00 47.31 94 SER A CA 1
ATOM 740 C C . SER A 1 94 ? -0.595 33.931 32.076 1.00 47.31 94 SER A C 1
ATOM 742 O O . SER A 1 94 ? -1.322 32.943 32.078 1.00 47.31 94 SER A O 1
ATOM 744 N N . LEU A 1 95 ? 0.640 33.960 32.585 1.00 51.50 95 LEU A N 1
ATOM 745 C CA . LEU A 1 95 ? 1.167 33.196 33.717 1.00 51.50 95 LEU A CA 1
ATOM 746 C C . LEU A 1 95 ? 0.094 32.639 34.673 1.00 51.50 95 LEU A C 1
ATOM 748 O O . LEU A 1 95 ? -0.574 33.399 35.373 1.00 51.50 95 LEU A O 1
ATOM 752 N N . ALA A 1 96 ? 0.057 31.314 34.808 1.00 48.09 96 ALA A N 1
ATOM 753 C CA . ALA A 1 96 ? -0.398 30.647 36.021 1.00 48.09 96 ALA A CA 1
ATOM 754 C C . ALA A 1 96 ? 0.599 29.539 36.385 1.00 48.09 96 ALA A C 1
ATOM 756 O O . ALA A 1 96 ? 0.714 28.508 35.726 1.00 48.09 96 ALA A O 1
ATOM 757 N N . LEU A 1 97 ? 1.360 29.834 37.433 1.00 52.84 97 LEU A N 1
ATOM 758 C CA . LEU A 1 97 ? 2.249 28.953 38.171 1.00 52.84 97 LEU A CA 1
ATOM 759 C C . LEU A 1 97 ? 1.389 28.034 39.060 1.00 52.84 97 LEU A C 1
ATOM 761 O O . LEU A 1 97 ? 0.550 28.546 39.798 1.00 52.84 97 LEU A O 1
ATOM 765 N N . GLY A 1 98 ? 1.628 26.719 39.064 1.00 46.62 98 GLY A N 1
ATOM 766 C CA . GLY A 1 98 ? 1.170 25.851 40.159 1.00 46.62 98 GLY A CA 1
ATOM 767 C C . GLY A 1 98 ? 0.798 24.423 39.762 1.00 46.62 98 GLY A C 1
ATOM 768 O O . GLY A 1 98 ? -0.245 24.199 39.162 1.00 46.62 98 GLY A O 1
ATOM 769 N N . GLY A 1 99 ? 1.617 23.449 40.177 1.00 48.44 99 GLY A N 1
ATOM 770 C CA . GLY A 1 99 ? 1.247 22.029 40.153 1.00 48.44 99 GLY A CA 1
ATOM 771 C C . GLY A 1 99 ? 2.437 21.071 40.122 1.00 48.44 99 GLY A C 1
ATOM 772 O O . GLY A 1 99 ? 2.811 20.583 39.063 1.00 48.44 99 GLY A O 1
ATOM 773 N N . LEU A 1 100 ? 3.033 20.817 41.288 1.00 48.25 100 LEU A N 1
ATOM 774 C CA . LEU A 1 100 ? 4.067 19.804 41.523 1.00 48.25 100 LEU A CA 1
ATOM 775 C C . LEU A 1 100 ? 3.505 18.371 41.427 1.00 48.25 100 LEU A C 1
ATOM 777 O O . LEU A 1 100 ? 2.435 18.083 41.949 1.00 48.25 100 LEU A O 1
ATOM 781 N N . LEU A 1 101 ? 4.333 17.489 40.856 1.00 50.34 101 LEU A N 1
ATOM 782 C CA . LEU A 1 101 ? 4.380 16.028 40.994 1.00 50.34 101 LEU A CA 1
ATOM 783 C C . LEU A 1 101 ? 3.140 15.208 40.596 1.00 50.34 101 LEU A C 1
ATOM 785 O O . LEU A 1 101 ? 2.281 14.855 41.398 1.00 50.34 101 LEU A O 1
ATOM 789 N N . SER A 1 102 ? 3.220 14.660 39.387 1.00 47.28 102 SER A N 1
ATOM 790 C CA . SER A 1 102 ? 2.999 13.228 39.186 1.00 47.28 102 SER A CA 1
ATOM 791 C C . SER A 1 102 ? 4.055 12.720 38.212 1.00 47.28 102 SER A C 1
ATOM 793 O O . SER A 1 102 ? 4.001 12.984 37.016 1.00 47.28 102 SER A O 1
ATOM 795 N N . ALA A 1 103 ? 5.053 12.015 38.747 1.00 48.94 103 ALA A N 1
ATOM 796 C CA . ALA A 1 103 ? 5.948 11.170 37.969 1.00 48.94 103 ALA A CA 1
ATOM 797 C C . ALA A 1 103 ? 5.179 9.901 37.563 1.00 48.94 103 ALA A C 1
ATOM 799 O O . ALA A 1 103 ? 5.432 8.808 38.058 1.00 48.94 103 ALA A O 1
ATOM 800 N N . SER A 1 104 ? 4.178 10.061 36.702 1.00 50.41 104 SER A N 1
ATOM 801 C CA . SER A 1 104 ? 3.635 8.965 35.908 1.00 50.41 104 SER A CA 1
ATOM 802 C C . SER A 1 104 ? 4.686 8.642 34.858 1.00 50.41 104 SER A C 1
ATOM 804 O O . SER A 1 104 ? 5.101 9.528 34.111 1.00 50.41 104 SER A O 1
ATOM 806 N N . GLY A 1 105 ? 5.184 7.406 34.906 1.00 42.94 105 GLY A N 1
ATOM 807 C CA . GLY A 1 105 ? 6.319 6.939 34.128 1.00 42.94 105 GLY A CA 1
ATOM 808 C C . GLY A 1 105 ? 6.264 7.420 32.686 1.00 42.94 105 GLY A C 1
ATOM 809 O O . GLY A 1 105 ? 5.206 7.407 32.061 1.00 42.94 105 GLY A O 1
ATOM 810 N N . CYS A 1 106 ? 7.424 7.843 32.181 1.00 45.91 106 CYS A N 1
ATOM 811 C CA . CYS A 1 106 ? 7.675 7.968 30.756 1.00 45.91 106 CYS A CA 1
ATOM 812 C C . CYS A 1 106 ? 7.460 6.596 30.114 1.00 45.91 106 CYS A C 1
ATOM 814 O O . CYS A 1 106 ? 8.413 5.855 29.858 1.00 45.91 106 CYS A O 1
ATOM 816 N N . ASP A 1 107 ? 6.198 6.261 29.864 1.00 44.88 107 ASP A N 1
ATOM 817 C CA . ASP A 1 107 ? 5.824 5.396 28.773 1.00 44.88 107 ASP A CA 1
ATOM 818 C C . ASP A 1 107 ? 6.497 6.016 27.564 1.00 44.88 107 ASP A C 1
ATOM 820 O O . ASP A 1 107 ? 6.251 7.171 27.200 1.00 44.88 107 ASP A O 1
ATOM 824 N N . ARG A 1 108 ? 7.464 5.285 27.020 1.00 43.97 108 ARG A N 1
ATOM 825 C CA . ARG A 1 108 ? 8.125 5.641 25.779 1.00 43.97 108 ARG A CA 1
ATOM 826 C C . ARG A 1 108 ? 7.050 5.538 24.706 1.00 43.97 108 ARG A C 1
ATOM 828 O O . ARG A 1 108 ? 6.956 4.535 24.009 1.00 43.97 108 ARG A O 1
ATOM 835 N N . HIS A 1 109 ? 6.239 6.583 24.577 1.00 42.78 109 HIS A N 1
ATOM 836 C CA . HIS A 1 109 ? 5.565 6.911 23.342 1.00 42.78 109 HIS A CA 1
ATOM 837 C C . HIS A 1 109 ? 6.695 7.187 22.356 1.00 42.78 109 HIS A C 1
ATOM 839 O O . HIS A 1 109 ? 7.152 8.315 22.186 1.00 42.78 109 HIS A O 1
ATOM 845 N N . SER A 1 110 ? 7.222 6.111 21.773 1.00 45.91 110 SER A N 1
ATOM 846 C CA . SER A 1 110 ? 7.939 6.161 20.519 1.00 45.91 110 SER A CA 1
ATOM 847 C C . SER A 1 110 ? 6.964 6.815 19.559 1.00 45.91 110 SER A C 1
ATOM 849 O O . SER A 1 110 ? 6.054 6.165 19.048 1.00 45.91 110 SER A O 1
ATOM 851 N N . THR A 1 111 ? 7.085 8.130 19.405 1.00 49.06 111 THR A N 1
ATOM 852 C CA . THR A 1 111 ? 6.504 8.842 18.284 1.00 49.06 111 THR A CA 1
ATOM 853 C C . THR A 1 111 ? 7.037 8.104 17.072 1.00 49.06 111 THR A C 1
ATOM 855 O O . THR A 1 111 ? 8.238 8.114 16.799 1.00 49.06 111 THR A O 1
ATOM 858 N N . LEU A 1 112 ? 6.171 7.305 16.448 1.00 57.84 112 LEU A N 1
ATOM 859 C CA . LEU A 1 112 ? 6.511 6.586 15.235 1.00 57.84 112 LEU A CA 1
ATOM 860 C C . LEU A 1 112 ? 6.867 7.678 14.236 1.00 57.84 112 LEU A C 1
ATOM 862 O O . LEU A 1 112 ? 5.990 8.384 13.749 1.00 57.84 112 LEU A O 1
ATOM 866 N N . SER A 1 113 ? 8.166 7.894 14.044 1.00 59.94 113 SER A N 1
ATOM 867 C CA . SER A 1 113 ? 8.680 8.874 13.105 1.00 59.94 113 SER A CA 1
ATOM 868 C C . SER A 1 113 ? 8.306 8.361 11.726 1.00 59.94 113 SER A C 1
ATOM 870 O O . SER A 1 113 ? 9.002 7.511 11.171 1.00 59.94 113 SER A O 1
ATOM 872 N N . LEU A 1 114 ? 7.158 8.805 11.217 1.00 72.31 114 LEU A N 1
ATOM 873 C CA . LEU A 1 114 ? 6.693 8.460 9.886 1.00 72.31 114 LEU A CA 1
ATOM 874 C C . LEU A 1 114 ? 7.736 8.983 8.903 1.00 72.31 114 LEU A C 1
ATOM 876 O O . LEU A 1 114 ? 7.973 10.188 8.816 1.00 72.31 114 LEU A O 1
ATOM 880 N N . SER A 1 115 ? 8.414 8.066 8.213 1.00 74.25 115 SER A N 1
ATOM 881 C CA . SER A 1 115 ? 9.398 8.455 7.211 1.00 74.25 115 SER A CA 1
ATOM 882 C C . SER A 1 115 ? 8.693 9.237 6.110 1.00 74.25 115 SER A C 1
ATOM 884 O O . SER A 1 115 ? 7.604 8.860 5.662 1.00 74.25 115 SER A O 1
ATOM 886 N N . VAL A 1 116 ? 9.322 10.324 5.673 1.00 78.56 116 VAL A N 1
ATOM 887 C CA . VAL A 1 116 ? 8.907 11.039 4.467 1.00 78.56 116 VAL A CA 1
ATOM 888 C C . VAL A 1 116 ? 9.048 10.066 3.298 1.00 78.56 116 VAL A C 1
ATOM 890 O O . VAL A 1 116 ? 10.104 9.449 3.146 1.00 78.56 116 VAL A O 1
ATOM 893 N N . ALA A 1 117 ? 7.977 9.883 2.524 1.00 84.62 117 ALA A N 1
ATOM 894 C CA . ALA A 1 117 ? 8.004 9.002 1.363 1.00 84.62 117 ALA A CA 1
ATOM 895 C C . ALA A 1 117 ? 8.972 9.530 0.307 1.00 84.62 117 ALA A C 1
ATOM 897 O O . ALA A 1 117 ? 9.013 10.732 0.027 1.00 84.62 117 ALA A O 1
ATOM 898 N N . ASP A 1 118 ? 9.726 8.623 -0.306 1.00 88.56 118 ASP A N 1
ATOM 899 C CA . ASP A 1 118 ? 10.635 9.001 -1.379 1.00 88.56 118 ASP A CA 1
ATOM 900 C C . ASP A 1 118 ? 9.817 9.457 -2.603 1.00 88.56 118 ASP A C 1
ATOM 902 O O . ASP A 1 118 ? 9.003 8.682 -3.118 1.00 88.56 118 ASP A O 1
ATOM 906 N N . PRO A 1 119 ? 10.000 10.685 -3.122 1.00 88.75 119 PRO A N 1
ATOM 907 C CA . PRO A 1 119 ? 9.281 11.146 -4.310 1.00 88.75 119 PRO A CA 1
ATOM 908 C C . PRO A 1 119 ? 9.505 10.249 -5.531 1.00 88.75 119 PRO A C 1
ATOM 910 O O . PRO A 1 119 ? 8.634 10.175 -6.398 1.00 88.75 119 PRO A O 1
ATOM 913 N N . LYS A 1 120 ? 10.641 9.548 -5.608 1.00 89.56 120 LYS A N 1
ATOM 914 C CA . LYS A 1 120 ? 10.900 8.591 -6.682 1.00 89.56 120 LYS A CA 1
ATOM 915 C C . LYS A 1 120 ? 10.190 7.269 -6.438 1.00 89.56 120 LYS A C 1
ATOM 917 O O . LYS A 1 120 ? 9.801 6.627 -7.406 1.00 89.56 120 LYS A O 1
ATOM 922 N N . GLY A 1 121 ? 9.992 6.851 -5.193 1.00 90.00 121 GLY A N 1
ATOM 923 C CA . GLY A 1 121 ? 9.417 5.549 -4.853 1.00 90.00 121 GLY A CA 1
ATOM 924 C C . GLY A 1 121 ? 10.425 4.411 -4.790 1.00 90.00 121 GLY A C 1
ATOM 925 O O . GLY A 1 121 ? 10.043 3.267 -5.014 1.00 90.00 121 GLY A O 1
ATOM 926 N N . GLU A 1 122 ? 11.703 4.699 -4.539 1.00 91.62 122 GLU A N 1
ATOM 927 C CA . GLU A 1 122 ? 12.719 3.668 -4.282 1.00 91.62 122 GLU A CA 1
ATOM 928 C C . GLU A 1 122 ? 12.434 2.923 -2.961 1.00 91.62 122 GLU A C 1
ATOM 930 O O . GLU A 1 122 ? 12.917 1.815 -2.751 1.00 91.62 122 GLU A O 1
ATOM 935 N N . ASP A 1 123 ? 11.576 3.491 -2.105 1.00 93.75 123 ASP A N 1
ATOM 936 C CA . ASP A 1 123 ? 11.055 2.893 -0.876 1.00 93.75 123 ASP A CA 1
ATOM 937 C C . ASP A 1 123 ? 9.957 1.827 -1.103 1.00 93.75 123 ASP A C 1
ATOM 939 O O . ASP A 1 123 ? 9.618 1.074 -0.185 1.00 93.75 123 ASP A O 1
ATOM 943 N N . LEU A 1 124 ? 9.421 1.710 -2.324 1.00 95.19 124 LEU A N 1
ATOM 944 C CA . LEU A 1 124 ? 8.356 0.768 -2.693 1.00 95.19 124 LEU A CA 1
ATOM 945 C C . LEU A 1 124 ? 8.917 -0.597 -3.107 1.00 95.19 124 LEU A C 1
ATOM 947 O O . LEU A 1 124 ? 8.782 -1.037 -4.247 1.00 95.19 124 LEU A O 1
ATOM 951 N N . VAL A 1 125 ? 9.551 -1.278 -2.158 1.00 96.19 125 VAL A N 1
ATOM 952 C CA . VAL A 1 125 ? 10.185 -2.587 -2.366 1.00 96.19 125 VAL A CA 1
ATOM 953 C C . VAL A 1 125 ? 9.294 -3.749 -1.927 1.00 96.19 125 VAL A C 1
ATOM 955 O O . VAL A 1 125 ? 8.370 -3.591 -1.127 1.00 96.19 125 VAL A O 1
ATOM 958 N N . LYS A 1 126 ? 9.600 -4.961 -2.405 1.00 97.50 126 LYS A N 1
ATOM 959 C CA . LYS A 1 126 ? 8.961 -6.192 -1.917 1.00 97.50 126 LYS A CA 1
ATOM 960 C C . LYS A 1 126 ? 9.074 -6.286 -0.390 1.00 97.50 126 LYS A C 1
ATOM 962 O O . LYS A 1 126 ? 10.162 -6.170 0.167 1.00 97.50 126 LYS A O 1
ATOM 967 N N . GLY A 1 127 ? 7.948 -6.534 0.271 1.00 97.50 127 GLY A N 1
ATOM 968 C CA . GLY A 1 127 ? 7.839 -6.617 1.724 1.00 97.50 127 GLY A CA 1
ATOM 969 C C . GLY A 1 127 ? 7.546 -5.290 2.421 1.00 97.50 127 GLY A C 1
ATOM 970 O O . GLY A 1 127 ? 7.232 -5.292 3.613 1.00 97.50 127 GLY A O 1
ATOM 971 N N . ALA A 1 128 ? 7.612 -4.159 1.712 1.00 97.31 128 ALA A N 1
ATOM 972 C CA . ALA A 1 128 ? 7.277 -2.867 2.291 1.00 97.31 128 ALA A CA 1
ATOM 973 C C . ALA A 1 128 ? 5.800 -2.824 2.702 1.00 97.31 128 ALA A C 1
ATOM 975 O O . ALA A 1 128 ? 4.897 -3.159 1.929 1.00 97.31 128 ALA A O 1
ATOM 976 N N . VAL A 1 129 ? 5.571 -2.393 3.937 1.00 97.31 129 VAL A N 1
ATOM 977 C CA . VAL A 1 129 ? 4.257 -2.103 4.495 1.00 97.31 129 VAL A CA 1
ATOM 978 C C . VAL A 1 129 ? 4.024 -0.612 4.341 1.00 97.31 129 VAL A C 1
ATOM 980 O O . VAL A 1 129 ? 4.767 0.201 4.893 1.00 97.31 129 VAL A O 1
ATOM 983 N N . VAL A 1 130 ? 2.992 -0.254 3.592 1.00 97.06 130 VAL A N 1
ATOM 984 C CA . VAL A 1 130 ? 2.712 1.118 3.183 1.00 97.06 130 VAL A CA 1
ATOM 985 C C . VAL A 1 130 ? 1.326 1.510 3.663 1.00 97.06 130 VAL A C 1
ATOM 987 O O . VAL A 1 130 ? 0.344 0.835 3.370 1.00 97.06 130 VAL A O 1
ATOM 990 N N . ALA A 1 131 ? 1.234 2.622 4.379 1.00 97.44 131 ALA A N 1
ATOM 991 C CA . ALA A 1 131 ? -0.029 3.300 4.618 1.00 97.44 131 ALA A CA 1
ATOM 992 C C . ALA A 1 131 ? -0.235 4.324 3.498 1.00 97.44 131 ALA A C 1
ATOM 994 O O . ALA A 1 131 ? 0.649 5.148 3.271 1.00 97.44 131 ALA A O 1
ATOM 995 N N . ALA A 1 132 ? -1.360 4.282 2.786 1.00 97.38 132 ALA A N 1
ATOM 996 C CA . ALA A 1 132 ? -1.651 5.237 1.715 1.00 97.38 132 ALA A CA 1
ATOM 997 C C . ALA A 1 132 ? -3.107 5.706 1.751 1.00 97.38 132 ALA A C 1
ATOM 999 O O . ALA A 1 132 ? -4.013 4.941 2.101 1.00 97.38 132 ALA A O 1
ATOM 1000 N N . SER A 1 133 ? -3.330 6.965 1.375 1.00 97.25 133 SER A N 1
ATOM 1001 C CA . SER A 1 133 ? -4.673 7.529 1.266 1.00 97.25 133 SER A CA 1
ATOM 1002 C C . SER A 1 133 ? -5.449 6.899 0.103 1.00 97.25 133 SER A C 1
ATOM 1004 O O . SER A 1 133 ? -4.919 6.670 -0.989 1.00 97.25 133 SER A O 1
ATOM 1006 N N . GLU A 1 134 ? -6.726 6.586 0.334 1.00 95.00 134 GLU A N 1
ATOM 1007 C CA . GLU A 1 134 ? -7.635 6.111 -0.713 1.00 95.00 134 GLU A CA 1
ATOM 1008 C C . GLU A 1 134 ? -8.610 7.209 -1.141 1.00 95.00 134 GLU A C 1
ATOM 1010 O O . GLU A 1 134 ? -9.118 7.969 -0.321 1.00 95.00 134 GLU A O 1
ATOM 1015 N N . SER A 1 135 ? -8.961 7.233 -2.429 1.00 92.75 135 SER A N 1
ATOM 1016 C CA . SER A 1 135 ? -9.946 8.172 -2.988 1.00 92.75 135 SER A CA 1
ATOM 1017 C C . SER A 1 135 ? -11.333 8.050 -2.349 1.00 92.75 135 SER A C 1
ATOM 1019 O O . SER A 1 135 ? -12.059 9.031 -2.245 1.00 92.75 135 SER A O 1
ATOM 1021 N N . SER A 1 136 ? -11.693 6.852 -1.881 1.00 93.75 136 SER A N 1
ATOM 1022 C CA . SER A 1 136 ? -12.921 6.602 -1.106 1.00 93.75 136 SER A CA 1
ATOM 1023 C C . SER A 1 136 ? -12.886 7.142 0.334 1.00 93.75 136 SER A C 1
ATOM 1025 O O . SER A 1 136 ? -13.858 6.979 1.067 1.00 93.75 136 SER A O 1
ATOM 1027 N N . GLY A 1 137 ? -11.773 7.746 0.750 1.00 94.94 137 GLY A N 1
ATOM 1028 C CA . GLY A 1 137 ? -11.538 8.215 2.107 1.00 94.94 137 GLY A CA 1
ATOM 1029 C C . GLY A 1 137 ? -10.825 7.191 2.991 1.00 94.94 137 GLY A C 1
ATOM 1030 O O . GLY A 1 137 ? -10.878 5.972 2.764 1.00 94.94 137 GLY A O 1
ATOM 1031 N N . GLY A 1 138 ? -10.170 7.731 4.020 1.00 96.94 138 GLY A N 1
ATOM 1032 C CA . GLY A 1 138 ? -9.341 6.996 4.968 1.00 96.94 138 GLY A CA 1
ATOM 1033 C C . GLY A 1 138 ? -7.967 6.612 4.416 1.00 96.94 138 GLY A C 1
ATOM 1034 O O . GLY A 1 138 ? -7.627 6.859 3.256 1.00 96.94 138 GLY A O 1
ATOM 1035 N N . ILE A 1 139 ? -7.181 5.982 5.283 1.00 98.06 139 ILE A N 1
ATOM 1036 C CA . ILE A 1 139 ? -5.835 5.490 5.005 1.00 98.06 139 ILE A CA 1
ATOM 1037 C C . ILE A 1 139 ? -5.858 3.974 5.102 1.00 98.06 139 ILE A C 1
ATOM 1039 O O . ILE A 1 139 ? -6.206 3.403 6.139 1.00 98.06 139 ILE A O 1
ATOM 1043 N N . ARG A 1 140 ? -5.498 3.313 4.005 1.00 98.31 140 ARG A N 1
ATOM 1044 C CA . ARG A 1 140 ? -5.437 1.858 3.942 1.00 98.31 140 ARG A CA 1
ATOM 1045 C C . ARG A 1 140 ? -3.998 1.383 4.099 1.00 98.31 140 ARG A C 1
ATOM 1047 O O . ARG A 1 140 ? -3.063 2.001 3.592 1.00 98.31 140 ARG A O 1
ATOM 1054 N N . LEU A 1 141 ? -3.848 0.268 4.804 1.00 98.12 141 LEU A N 1
ATOM 1055 C CA . LEU A 1 141 ? -2.597 -0.467 4.897 1.00 98.12 141 LEU A CA 1
ATOM 1056 C C . LEU A 1 141 ? -2.470 -1.426 3.718 1.00 98.12 141 LEU A C 1
ATOM 1058 O O . LEU A 1 141 ? -3.378 -2.215 3.440 1.00 98.12 141 LEU A O 1
ATOM 1062 N N . TYR A 1 142 ? -1.314 -1.379 3.076 1.00 98.06 142 TYR A N 1
ATOM 1063 C CA . TYR A 1 142 ? -0.917 -2.278 2.012 1.00 98.06 142 TYR A CA 1
ATOM 1064 C C . TYR A 1 142 ? 0.394 -2.967 2.373 1.00 98.06 142 TYR A C 1
ATOM 1066 O O . TYR A 1 142 ? 1.258 -2.369 3.013 1.00 98.06 142 TYR A O 1
ATOM 1074 N N . LYS A 1 143 ? 0.575 -4.206 1.920 1.00 98.12 143 LYS A N 1
ATOM 1075 C CA . LYS A 1 143 ? 1.883 -4.870 1.920 1.00 98.12 143 LYS A CA 1
ATOM 1076 C C . LYS A 1 143 ? 2.260 -5.232 0.496 1.00 98.12 143 LYS A C 1
ATOM 1078 O O . LYS A 1 143 ? 1.501 -5.930 -0.171 1.00 98.12 143 LYS A O 1
ATOM 1083 N N . ILE A 1 144 ? 3.414 -4.762 0.035 1.00 98.12 144 ILE A N 1
ATOM 1084 C CA . ILE A 1 144 ? 3.917 -5.057 -1.306 1.00 98.12 144 ILE A CA 1
ATOM 1085 C C . ILE A 1 144 ? 4.420 -6.500 -1.327 1.00 98.12 144 ILE A C 1
ATOM 1087 O O . ILE A 1 144 ? 5.340 -6.858 -0.594 1.00 98.12 144 ILE A O 1
ATOM 1091 N N . VAL A 1 145 ? 3.829 -7.336 -2.173 1.00 98.25 145 VAL A N 1
ATOM 1092 C CA . VAL A 1 145 ? 4.205 -8.750 -2.322 1.00 98.25 145 VAL A CA 1
ATOM 1093 C C . VAL A 1 145 ? 5.144 -8.975 -3.500 1.00 98.25 145 VAL A C 1
ATOM 1095 O O . VAL A 1 145 ? 5.999 -9.865 -3.449 1.00 98.25 145 VAL A O 1
ATOM 1098 N N . HIS A 1 146 ? 5.025 -8.153 -4.542 1.00 97.31 146 HIS A N 1
ATOM 1099 C CA . HIS A 1 146 ? 5.871 -8.218 -5.724 1.00 97.31 146 HIS A CA 1
ATOM 1100 C C . HIS A 1 146 ? 5.984 -6.852 -6.400 1.00 97.31 146 HIS A C 1
ATOM 1102 O O . HIS A 1 146 ? 5.087 -6.018 -6.277 1.00 97.31 146 HIS A O 1
ATOM 1108 N N . VAL A 1 147 ? 7.089 -6.644 -7.111 1.00 96.56 147 VAL A N 1
ATOM 1109 C CA . VAL A 1 147 ? 7.308 -5.481 -7.971 1.00 96.56 147 VAL A CA 1
ATOM 1110 C C . VAL A 1 147 ? 7.806 -6.027 -9.298 1.00 96.56 147 VAL A C 1
ATOM 1112 O O . VAL A 1 147 ? 8.887 -6.613 -9.340 1.00 96.56 147 VAL A O 1
ATOM 1115 N N . ASP A 1 148 ? 6.999 -5.878 -10.340 1.00 95.00 148 ASP A N 1
ATOM 1116 C CA . ASP A 1 148 ? 7.369 -6.261 -11.696 1.00 95.00 148 ASP A CA 1
ATOM 1117 C C . ASP A 1 148 ? 8.050 -5.065 -12.379 1.00 95.00 148 ASP A C 1
ATOM 1119 O O . ASP A 1 148 ? 7.522 -3.950 -12.392 1.00 95.00 148 ASP A O 1
ATOM 1123 N N . ASP A 1 149 ? 9.254 -5.293 -12.907 1.00 93.44 149 ASP A N 1
ATOM 1124 C CA . ASP A 1 149 ? 10.035 -4.303 -13.654 1.00 93.44 149 ASP A CA 1
ATOM 1125 C C . ASP A 1 149 ? 9.812 -4.518 -15.154 1.00 93.44 149 ASP A C 1
ATOM 1127 O O . ASP A 1 149 ? 10.320 -5.479 -15.744 1.00 93.44 149 ASP A O 1
ATOM 1131 N N . TYR A 1 150 ? 9.003 -3.653 -15.765 1.00 90.25 150 TYR A N 1
ATOM 1132 C CA . TYR A 1 150 ? 8.746 -3.686 -17.199 1.00 90.25 150 TYR A CA 1
ATOM 1133 C C . TYR A 1 150 ? 9.596 -2.649 -17.932 1.00 90.25 150 TYR A C 1
ATOM 1135 O O . TYR A 1 150 ? 9.781 -1.529 -17.448 1.00 90.25 150 TYR A O 1
ATOM 1143 N N . PRO A 1 151 ? 10.051 -2.956 -19.161 1.00 88.62 151 PRO A N 1
ATOM 1144 C CA . PRO A 1 151 ? 10.732 -1.964 -19.971 1.00 88.62 151 PRO A CA 1
ATOM 1145 C C . PRO A 1 151 ? 9.800 -0.769 -20.253 1.00 88.62 151 PRO A C 1
ATOM 1147 O O . PRO A 1 151 ? 8.575 -0.931 -20.356 1.00 88.62 151 PRO A O 1
ATOM 1150 N N . PRO A 1 152 ? 10.358 0.438 -20.441 1.00 83.06 152 PRO A N 1
ATOM 1151 C CA . PRO A 1 152 ? 9.586 1.597 -20.869 1.00 83.06 152 PRO A CA 1
ATOM 1152 C C . PRO A 1 152 ? 8.712 1.281 -22.100 1.00 83.06 152 PRO A C 1
ATOM 1154 O O . PRO A 1 152 ? 9.168 0.576 -23.004 1.00 83.06 152 PRO A O 1
ATOM 1157 N N . PRO A 1 153 ? 7.469 1.798 -22.180 1.00 84.12 153 PRO A N 1
ATOM 1158 C CA . PRO A 1 153 ? 6.880 2.852 -21.345 1.00 84.12 153 PRO A CA 1
ATOM 1159 C C . PRO A 1 153 ? 6.034 2.351 -20.159 1.00 84.12 153 PRO A C 1
ATOM 1161 O O . PRO A 1 153 ? 5.393 3.170 -19.508 1.00 84.12 153 PRO A O 1
ATOM 1164 N N . LEU A 1 154 ? 5.953 1.036 -19.928 1.00 77.75 154 LEU A N 1
ATOM 1165 C CA . LEU A 1 154 ? 5.018 0.455 -18.952 1.00 77.75 154 LEU A CA 1
ATOM 1166 C C . LEU A 1 154 ? 5.405 0.749 -17.493 1.00 77.75 154 LEU A C 1
ATOM 1168 O O . LEU A 1 154 ? 4.501 0.884 -16.669 1.00 77.75 154 LEU A O 1
ATOM 1172 N N . ASP A 1 155 ? 6.702 0.953 -17.229 1.00 86.00 155 ASP A N 1
ATOM 1173 C CA . ASP A 1 155 ? 7.273 1.246 -15.904 1.00 86.00 155 ASP A CA 1
ATOM 1174 C C . ASP A 1 155 ? 6.962 0.142 -14.867 1.00 86.00 155 ASP A C 1
ATOM 1176 O O . ASP A 1 155 ? 6.435 -0.920 -15.202 1.00 86.00 155 ASP A O 1
ATOM 1180 N N . TYR A 1 156 ? 7.325 0.358 -13.604 1.00 91.44 156 TYR A N 1
ATOM 1181 C CA . TYR A 1 156 ? 7.108 -0.614 -12.532 1.00 91.44 156 TYR A CA 1
ATOM 1182 C C . TYR A 1 156 ? 5.621 -0.839 -12.214 1.00 91.44 156 TYR A C 1
ATOM 1184 O O . TYR A 1 156 ? 4.856 0.110 -11.985 1.00 91.44 156 TYR A O 1
ATOM 1192 N N . GLU A 1 157 ? 5.236 -2.106 -12.083 1.00 95.06 157 GLU A N 1
ATOM 1193 C CA . GLU A 1 157 ? 3.939 -2.526 -11.555 1.00 95.06 157 GLU A CA 1
ATOM 1194 C C . GLU A 1 157 ? 4.101 -3.070 -10.133 1.00 95.06 157 GLU A C 1
ATOM 1196 O O . GLU A 1 157 ? 4.964 -3.899 -9.846 1.00 95.06 157 GLU A O 1
ATOM 1201 N N . ILE A 1 158 ? 3.279 -2.571 -9.213 1.00 97.00 158 ILE A N 1
ATOM 1202 C CA . ILE A 1 158 ? 3.347 -2.915 -7.796 1.00 97.00 158 ILE A CA 1
ATOM 1203 C C . ILE A 1 158 ? 2.168 -3.818 -7.468 1.00 97.00 158 ILE A C 1
ATOM 1205 O O . ILE A 1 158 ? 1.010 -3.413 -7.596 1.00 97.00 158 ILE A O 1
ATOM 1209 N N . HIS A 1 159 ? 2.466 -5.017 -6.979 1.00 97.62 159 HIS A N 1
ATOM 1210 C CA . HIS A 1 159 ? 1.474 -5.968 -6.500 1.00 97.62 159 HIS A CA 1
ATOM 1211 C C . HIS A 1 159 ? 1.452 -5.963 -4.978 1.00 97.62 159 HIS A C 1
ATOM 1213 O O . HIS A 1 159 ? 2.487 -6.107 -4.322 1.00 97.62 159 HIS A O 1
ATOM 1219 N N . MET A 1 160 ? 0.266 -5.811 -4.402 1.00 98.00 160 MET A N 1
ATOM 1220 C CA . MET A 1 160 ? 0.081 -5.595 -2.974 1.00 98.00 160 MET A CA 1
ATOM 1221 C C . MET A 1 160 ? -1.145 -6.325 -2.419 1.00 98.00 160 MET A C 1
ATOM 1223 O O . MET A 1 160 ? -2.100 -6.607 -3.138 1.00 98.00 160 MET A O 1
ATOM 1227 N N . ILE A 1 161 ? -1.112 -6.599 -1.117 1.00 98.19 161 ILE A N 1
ATOM 1228 C CA . ILE A 1 161 ? -2.257 -7.042 -0.315 1.00 98.19 161 ILE A CA 1
ATOM 1229 C C . ILE A 1 161 ? -2.853 -5.815 0.359 1.00 98.19 161 ILE A C 1
ATOM 1231 O O . ILE A 1 161 ? -2.113 -5.006 0.918 1.00 98.19 161 ILE A O 1
ATOM 1235 N N . ALA A 1 162 ? -4.174 -5.692 0.338 1.00 98.19 162 ALA A N 1
ATOM 1236 C CA . ALA A 1 162 ? -4.920 -4.623 0.986 1.00 98.19 162 ALA A CA 1
ATOM 1237 C C . ALA A 1 162 ? -5.545 -5.125 2.296 1.00 98.19 162 ALA A C 1
ATOM 1239 O O . ALA A 1 162 ? -6.213 -6.159 2.297 1.00 98.19 162 ALA A O 1
ATOM 1240 N N . TYR A 1 163 ? -5.382 -4.384 3.394 1.00 98.25 163 TYR A N 1
ATOM 1241 C CA . TYR A 1 163 ? -5.923 -4.751 4.711 1.00 98.25 163 TYR A CA 1
ATOM 1242 C C . TYR A 1 163 ? -7.100 -3.857 5.145 1.00 98.25 163 TYR A C 1
ATOM 1244 O O . TYR A 1 163 ? -7.212 -2.706 4.719 1.00 98.25 163 TYR A O 1
ATOM 1252 N N . GLU A 1 164 ? -7.973 -4.392 6.001 1.00 98.00 164 GLU A N 1
ATOM 1253 C CA . GLU A 1 164 ? -9.024 -3.701 6.771 1.00 98.00 164 GLU A CA 1
ATOM 1254 C C . GLU A 1 164 ? -8.758 -3.863 8.285 1.00 98.00 164 GLU A C 1
ATOM 1256 O O . GLU A 1 164 ? -8.217 -4.897 8.691 1.00 98.00 164 GLU A O 1
ATOM 1261 N N . PRO A 1 165 ? -9.185 -2.914 9.141 1.00 97.94 165 PRO A N 1
ATOM 1262 C CA . PRO A 1 165 ? -9.921 -1.696 8.802 1.00 97.94 165 PRO A CA 1
ATOM 1263 C C . PRO A 1 165 ? -9.027 -0.584 8.233 1.00 97.94 165 PRO A C 1
ATOM 1265 O O . PRO A 1 165 ? -7.813 -0.575 8.442 1.00 97.94 165 PRO A O 1
ATOM 1268 N N . LYS A 1 166 ? -9.637 0.396 7.559 1.00 98.19 166 LYS A N 1
ATOM 1269 C CA . LYS A 1 166 ? -8.973 1.677 7.264 1.00 98.19 166 LYS A CA 1
ATOM 1270 C C . LYS A 1 166 ? -8.762 2.507 8.531 1.00 98.19 166 LYS A C 1
ATOM 1272 O O . LYS A 1 166 ? -9.614 2.530 9.419 1.00 98.19 166 LYS A O 1
ATOM 1277 N N . ALA A 1 167 ? -7.662 3.245 8.566 1.00 97.88 167 ALA A N 1
ATOM 1278 C CA . ALA A 1 167 ? -7.386 4.272 9.561 1.00 97.88 167 ALA A CA 1
ATOM 1279 C C . ALA A 1 167 ? -7.897 5.649 9.110 1.00 97.88 167 ALA A C 1
ATOM 1281 O O . ALA A 1 167 ? -8.170 5.859 7.926 1.00 97.88 167 ALA A O 1
ATOM 1282 N N . GLN A 1 168 ? -7.989 6.596 10.046 1.00 97.44 168 GLN A N 1
ATOM 1283 C CA . GLN A 1 168 ? -8.269 8.003 9.730 1.00 97.44 168 GLN A CA 1
ATOM 1284 C C . GLN A 1 168 ? -6.990 8.832 9.565 1.00 97.44 168 GLN A C 1
ATOM 1286 O O . GLN A 1 168 ? -6.978 9.772 8.777 1.00 97.44 168 GLN A O 1
ATOM 1291 N N . THR A 1 169 ? -5.914 8.465 10.266 1.00 96.88 169 THR A N 1
ATOM 1292 C CA . THR A 1 169 ? -4.597 9.118 10.197 1.00 96.88 169 THR A CA 1
ATOM 1293 C C . THR A 1 169 ? -3.487 8.101 9.907 1.00 96.88 169 THR A C 1
ATOM 1295 O O . THR A 1 169 ? -3.692 6.885 10.004 1.00 96.88 169 THR A O 1
ATOM 1298 N N . PHE A 1 170 ? -2.302 8.575 9.512 1.00 95.62 170 PHE A N 1
ATOM 1299 C CA . PHE A 1 170 ? -1.166 7.694 9.217 1.00 95.62 170 PHE A CA 1
ATOM 1300 C C . PHE A 1 170 ? -0.582 7.087 10.495 1.00 95.62 170 PHE A C 1
ATOM 1302 O O . PHE A 1 170 ? -0.145 5.935 10.496 1.00 95.62 170 PHE A O 1
ATOM 1309 N N . GLU A 1 171 ? -0.644 7.819 11.604 1.00 95.31 171 GLU A N 1
ATOM 1310 C CA . GLU A 1 171 ? -0.270 7.350 12.934 1.00 95.31 171 GLU A CA 1
ATOM 1311 C C . GLU A 1 171 ? -1.197 6.221 13.392 1.00 95.31 171 GLU A C 1
ATOM 1313 O O . GLU A 1 171 ? -0.725 5.189 13.877 1.00 95.31 171 GLU A O 1
ATOM 1318 N N . ASP A 1 172 ? -2.507 6.366 13.163 1.00 95.94 172 ASP A N 1
ATOM 1319 C CA . ASP A 1 172 ? -3.487 5.318 13.447 1.00 95.94 172 ASP A CA 1
ATOM 1320 C C . ASP A 1 172 ? -3.227 4.076 12.590 1.00 95.94 172 ASP A C 1
ATOM 1322 O O . ASP A 1 172 ? -3.292 2.954 13.097 1.00 95.94 172 ASP A O 1
ATOM 1326 N N . ALA A 1 173 ? -2.873 4.250 11.311 1.00 96.69 173 ALA A N 1
ATOM 1327 C CA . ALA A 1 173 ? -2.493 3.145 10.433 1.00 96.69 173 ALA A CA 1
ATOM 1328 C C . ALA A 1 173 ? -1.246 2.413 10.961 1.00 96.69 173 ALA A C 1
ATOM 1330 O O . ALA A 1 173 ? -1.215 1.182 11.015 1.00 96.69 173 ALA A O 1
ATOM 1331 N N . ALA A 1 174 ? -0.238 3.147 11.432 1.00 95.44 174 ALA A N 1
ATOM 1332 C CA . ALA A 1 174 ? 0.956 2.561 12.032 1.00 95.44 174 ALA A CA 1
ATOM 1333 C C . ALA A 1 174 ? 0.653 1.819 13.351 1.00 95.44 174 ALA A C 1
ATOM 1335 O O . ALA A 1 174 ? 1.186 0.731 13.613 1.00 95.44 174 ALA A O 1
ATOM 1336 N N . ALA A 1 175 ? -0.264 2.356 14.160 1.00 95.38 175 ALA A N 1
ATOM 1337 C CA . ALA A 1 175 ? -0.752 1.715 15.378 1.00 95.38 175 ALA A CA 1
ATOM 1338 C C . ALA A 1 175 ? -1.632 0.483 15.093 1.00 95.38 175 ALA A C 1
ATOM 1340 O O . ALA A 1 175 ? -1.660 -0.449 15.901 1.00 95.38 175 ALA A O 1
ATOM 1341 N N . LEU A 1 176 ? -2.366 0.462 13.977 1.00 96.38 176 LEU A N 1
ATOM 1342 C CA . LEU A 1 176 ? -3.105 -0.711 13.502 1.00 96.38 176 LEU A CA 1
ATOM 1343 C C . LEU A 1 176 ? -2.147 -1.811 13.047 1.00 96.38 176 LEU A C 1
ATOM 1345 O O . LEU A 1 176 ? -2.322 -2.956 13.449 1.00 96.38 176 LEU A O 1
ATOM 1349 N N . TRP A 1 177 ? -1.096 -1.472 12.294 1.00 96.06 177 T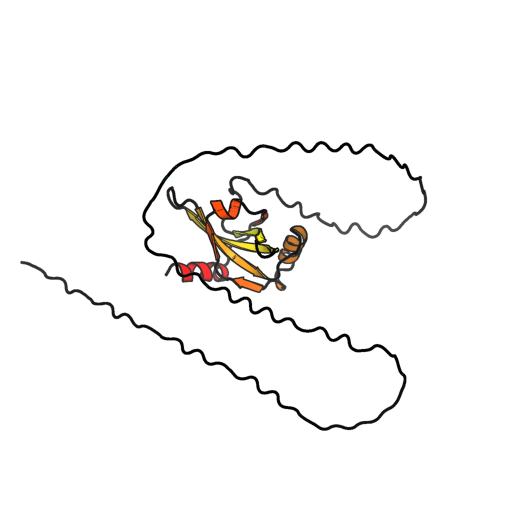RP A N 1
ATOM 1350 C CA . TRP A 1 177 ? -0.094 -2.457 11.877 1.00 96.06 177 TRP A CA 1
ATOM 1351 C C . TRP A 1 177 ? 0.629 -3.105 13.060 1.00 96.06 177 TRP A C 1
ATOM 1353 O O . TRP A 1 177 ? 0.914 -4.300 13.051 1.00 96.06 177 TRP A O 1
ATOM 1363 N N . SER A 1 178 ? 0.875 -2.335 14.121 1.00 94.38 178 SER A N 1
ATOM 1364 C CA . SER A 1 178 ? 1.471 -2.856 15.357 1.00 94.38 178 SER A CA 1
ATOM 1365 C C . SER A 1 178 ? 0.563 -3.850 16.102 1.00 94.38 178 SER A C 1
ATOM 1367 O O . SER A 1 178 ? 1.056 -4.606 16.931 1.00 94.38 178 SER A O 1
ATOM 1369 N N . ARG A 1 179 ? -0.740 -3.873 15.791 1.00 94.12 179 ARG A N 1
ATOM 1370 C CA . ARG A 1 179 ? -1.771 -4.775 16.339 1.00 94.12 179 ARG A CA 1
ATOM 1371 C C . ARG A 1 179 ? -2.308 -5.688 15.236 1.00 94.12 179 ARG A C 1
ATOM 1373 O O . ARG A 1 179 ? -3.500 -5.683 14.916 1.00 94.12 179 ARG A O 1
ATOM 1380 N N . ARG A 1 180 ? -1.389 -6.419 14.597 1.00 88.19 180 ARG A N 1
ATOM 1381 C CA . ARG A 1 180 ? -1.623 -7.186 13.363 1.00 88.19 180 ARG A CA 1
ATOM 1382 C C . ARG A 1 180 ? -2.762 -8.202 13.484 1.00 88.19 180 ARG A C 1
ATOM 1384 O O . ARG A 1 180 ? -3.438 -8.472 12.499 1.00 88.19 180 ARG A O 1
ATOM 1391 N N . GLU A 1 181 ? -3.030 -8.706 14.683 1.00 92.94 181 GLU A N 1
ATOM 1392 C CA . GLU A 1 181 ? -4.139 -9.611 14.998 1.00 92.94 181 GLU A CA 1
ATOM 1393 C C . GLU A 1 181 ? -5.534 -9.021 14.729 1.00 92.94 181 GLU A C 1
ATOM 1395 O O . GLU A 1 181 ? -6.506 -9.764 14.628 1.00 92.94 181 GLU A O 1
ATOM 1400 N N . ARG A 1 182 ? -5.648 -7.693 14.603 1.00 92.56 182 ARG A N 1
ATOM 1401 C CA . ARG A 1 182 ? -6.905 -6.998 14.284 1.00 92.56 182 ARG A CA 1
ATOM 1402 C C . ARG A 1 182 ? -7.078 -6.708 12.797 1.00 92.56 182 ARG A C 1
ATOM 1404 O O . ARG A 1 182 ? -8.123 -6.186 12.411 1.00 92.56 182 ARG A O 1
ATOM 1411 N N . LEU A 1 183 ? -6.064 -6.997 11.985 1.00 96.56 183 LEU A N 1
ATOM 1412 C CA . LEU A 1 183 ? -6.109 -6.767 10.551 1.00 96.56 183 LEU A CA 1
ATOM 1413 C C . LEU A 1 183 ? -6.713 -7.972 9.840 1.00 96.56 183 LEU A C 1
ATOM 1415 O O . LEU A 1 183 ? -6.377 -9.123 10.106 1.00 96.56 183 LEU A O 1
ATOM 1419 N N . THR A 1 184 ? -7.583 -7.685 8.883 1.00 97.50 184 THR A N 1
ATOM 1420 C CA . THR A 1 184 ? -8.162 -8.675 7.975 1.00 97.50 184 THR A CA 1
ATOM 1421 C C . THR A 1 184 ? -7.764 -8.335 6.549 1.00 97.50 184 THR A C 1
ATOM 1423 O O . THR A 1 184 ? -7.562 -7.167 6.216 1.00 97.50 184 THR A O 1
ATOM 1426 N N . ILE A 1 185 ? -7.595 -9.350 5.704 1.00 97.44 185 ILE A N 1
ATOM 1427 C CA . ILE A 1 185 ? -7.274 -9.134 4.292 1.00 97.44 185 ILE A CA 1
ATOM 1428 C C . ILE A 1 185 ? 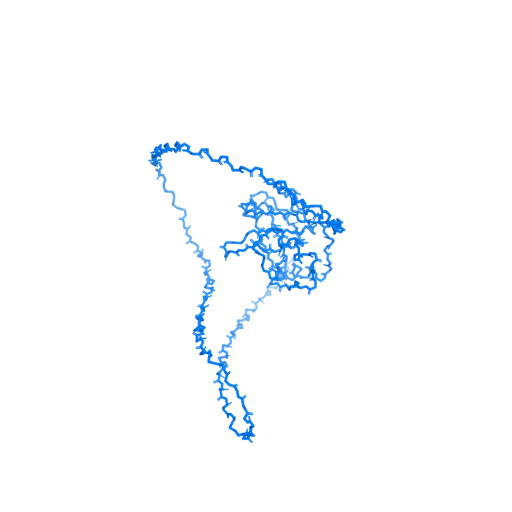-8.558 -8.700 3.582 1.00 97.44 185 ILE A C 1
ATOM 1430 O O . ILE A 1 185 ? -9.530 -9.448 3.536 1.00 97.44 185 ILE A O 1
ATOM 1434 N N . ALA A 1 186 ? -8.547 -7.484 3.046 1.00 97.44 186 ALA A N 1
ATOM 1435 C CA . ALA A 1 186 ? -9.633 -6.914 2.257 1.00 97.44 186 ALA A CA 1
ATOM 1436 C C . ALA A 1 186 ? -9.589 -7.419 0.812 1.00 97.44 186 ALA A C 1
ATOM 1438 O O . ALA A 1 186 ? -10.610 -7.773 0.233 1.00 97.44 186 ALA A O 1
ATOM 1439 N N . SER A 1 187 ? -8.379 -7.433 0.249 1.00 97.00 187 SER A N 1
ATOM 1440 C CA . SER A 1 187 ? -8.068 -7.975 -1.069 1.00 97.00 187 SER A CA 1
ATOM 1441 C C . SER A 1 187 ? -6.688 -8.608 -0.994 1.00 97.00 187 SER A C 1
ATOM 1443 O O . SER A 1 187 ? -5.720 -7.960 -0.592 1.00 97.00 187 SER A O 1
ATOM 1445 N N . ASP A 1 188 ? -6.611 -9.882 -1.348 1.00 96.94 188 ASP A N 1
ATOM 1446 C CA . ASP A 1 188 ? -5.387 -10.684 -1.364 1.00 96.94 188 ASP A CA 1
ATOM 1447 C C . ASP A 1 188 ? -4.464 -10.325 -2.534 1.00 96.94 188 ASP A C 1
ATOM 1449 O O . ASP A 1 188 ? -3.267 -10.601 -2.491 1.00 96.94 188 ASP A O 1
ATOM 1453 N N . HIS A 1 189 ? -5.003 -9.675 -3.564 1.00 97.00 189 HIS A N 1
ATOM 1454 C CA . HIS A 1 189 ? -4.232 -9.142 -4.674 1.00 97.00 189 HIS A CA 1
ATOM 1455 C C . HIS A 1 189 ? -4.824 -7.823 -5.167 1.00 97.00 189 HIS A C 1
ATOM 1457 O O . HIS A 1 189 ? -6.015 -7.708 -5.452 1.00 97.00 189 HIS A O 1
ATOM 1463 N N . VAL A 1 190 ? -3.978 -6.804 -5.237 1.00 96.56 190 VAL A N 1
ATOM 1464 C CA . VAL A 1 190 ? -4.233 -5.510 -5.868 1.00 96.56 190 VAL A CA 1
ATOM 1465 C C . VAL A 1 190 ? -2.985 -5.172 -6.665 1.00 96.56 190 VAL A C 1
ATOM 1467 O O . VAL A 1 190 ? -1.872 -5.331 -6.166 1.00 96.56 190 VAL A O 1
ATOM 1470 N N . TYR A 1 191 ? -3.155 -4.703 -7.893 1.00 95.12 191 TYR A N 1
ATOM 1471 C CA . TYR A 1 191 ? -2.053 -4.236 -8.723 1.00 95.12 191 TYR A CA 1
ATOM 1472 C C . TYR A 1 191 ? -2.248 -2.760 -9.058 1.00 95.12 191 TYR A C 1
ATOM 1474 O O . TYR A 1 191 ? -3.373 -2.284 -9.239 1.00 95.12 191 TYR A O 1
ATOM 1482 N N . VAL A 1 192 ? -1.152 -2.011 -9.092 1.00 95.06 192 VAL A N 1
ATOM 1483 C CA . VAL A 1 192 ? -1.160 -0.582 -9.403 1.00 95.06 192 VAL A CA 1
ATOM 1484 C C . VAL A 1 192 ? 0.140 -0.198 -10.094 1.00 95.06 192 VAL A C 1
ATOM 1486 O O . VAL A 1 192 ? 1.218 -0.657 -9.724 1.00 95.06 192 VAL A O 1
ATOM 1489 N N . GLN A 1 193 ? 0.050 0.679 -11.091 1.00 94.44 193 GLN A N 1
ATOM 1490 C CA . GLN A 1 193 ? 1.240 1.268 -11.700 1.00 94.44 193 GLN A CA 1
ATOM 1491 C C . GLN A 1 193 ? 1.930 2.202 -10.704 1.00 94.44 193 GLN A C 1
ATOM 1493 O O . GLN A 1 193 ? 1.260 3.020 -10.062 1.00 94.44 193 GLN A O 1
ATOM 1498 N N . ARG A 1 194 ? 3.266 2.142 -10.617 1.00 92.69 194 ARG A N 1
ATOM 1499 C CA . ARG A 1 194 ? 4.066 3.014 -9.740 1.00 92.69 194 ARG A CA 1
ATOM 1500 C C . ARG A 1 194 ? 3.699 4.479 -9.942 1.00 92.69 194 ARG A C 1
ATOM 1502 O O . ARG A 1 194 ? 3.355 5.147 -8.975 1.00 92.69 194 ARG A O 1
ATOM 1509 N N . SER A 1 195 ? 3.657 4.947 -11.188 1.00 92.19 195 SER A N 1
ATOM 1510 C CA . SER A 1 195 ? 3.307 6.331 -11.534 1.00 92.19 195 SER A CA 1
ATOM 1511 C C . SER A 1 195 ? 1.983 6.813 -10.925 1.00 92.19 195 SER A C 1
ATOM 1513 O O . SER A 1 195 ? 1.901 7.949 -10.472 1.00 92.19 195 SER A O 1
ATOM 1515 N N . GLN A 1 196 ? 0.963 5.953 -10.846 1.00 92.44 196 GLN A N 1
ATOM 1516 C CA . GLN A 1 196 ? -0.331 6.282 -10.239 1.00 92.44 196 GLN A CA 1
ATOM 1517 C C . GLN A 1 196 ? -0.291 6.215 -8.712 1.00 92.44 196 GLN A C 1
ATOM 1519 O O . GLN A 1 196 ? -0.962 6.992 -8.032 1.00 92.44 196 GLN A O 1
ATOM 1524 N N . PHE A 1 197 ? 0.483 5.280 -8.161 1.00 93.75 197 PHE A N 1
ATOM 1525 C CA . PHE A 1 197 ? 0.623 5.121 -6.718 1.00 93.75 197 PHE A CA 1
ATOM 1526 C C . PHE A 1 197 ? 1.445 6.253 -6.090 1.00 93.75 197 PHE A C 1
ATOM 1528 O O . PHE A 1 197 ? 1.121 6.702 -4.992 1.00 93.75 197 PHE A O 1
ATOM 1535 N N . LEU A 1 198 ? 2.451 6.774 -6.803 1.00 92.50 198 LEU A N 1
ATOM 1536 C CA . LEU A 1 198 ? 3.287 7.887 -6.343 1.00 92.50 198 LEU A CA 1
ATOM 1537 C C . LEU A 1 198 ? 2.520 9.200 -6.156 1.00 92.50 198 LEU A C 1
ATOM 1539 O O . LEU A 1 198 ? 2.951 10.036 -5.369 1.00 92.50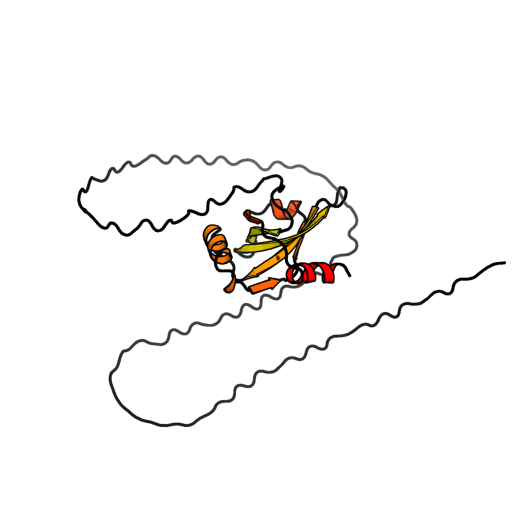 198 LEU A O 1
ATOM 1543 N N . LEU A 1 199 ? 1.386 9.370 -6.841 1.00 93.12 199 LEU A N 1
ATOM 1544 C CA . LEU A 1 199 ? 0.526 10.549 -6.700 1.00 93.12 199 LEU A CA 1
ATOM 1545 C C . LEU A 1 199 ? -0.221 10.589 -5.362 1.00 93.12 199 LEU A C 1
ATOM 1547 O O . LEU A 1 199 ? -0.798 11.618 -5.014 1.00 93.12 199 LEU A O 1
ATOM 1551 N N . ARG A 1 200 ? -0.260 9.471 -4.631 1.00 93.44 200 ARG A N 1
ATOM 1552 C CA . ARG A 1 200 ? -0.944 9.379 -3.344 1.00 93.44 200 ARG A CA 1
ATOM 1553 C C . ARG A 1 200 ? -0.025 9.823 -2.221 1.00 93.44 200 ARG A C 1
ATOM 1555 O O . ARG A 1 200 ? 1.171 9.527 -2.220 1.00 93.44 200 ARG A O 1
ATOM 1562 N N . GLU A 1 201 ? -0.628 10.445 -1.217 1.00 94.00 201 GLU A N 1
ATOM 1563 C CA . GLU A 1 201 ? 0.024 10.592 0.076 1.00 94.00 201 GLU A CA 1
ATOM 1564 C C . GLU A 1 201 ? 0.194 9.201 0.693 1.00 94.00 201 GLU A C 1
ATOM 1566 O O . GLU A 1 201 ? -0.767 8.432 0.826 1.00 94.00 201 GLU A O 1
ATOM 1571 N N . ARG A 1 202 ? 1.441 8.854 1.002 1.00 94.94 202 ARG A N 1
ATOM 1572 C CA . ARG A 1 202 ? 1.813 7.526 1.472 1.00 94.94 202 ARG A CA 1
ATOM 1573 C C . ARG A 1 202 ? 2.983 7.611 2.433 1.00 94.94 202 ARG A C 1
ATOM 1575 O O . ARG A 1 202 ? 3.804 8.513 2.323 1.00 94.94 202 ARG A O 1
ATOM 1582 N N . HIS A 1 203 ? 3.088 6.620 3.305 1.00 95.56 203 HIS A N 1
ATOM 1583 C CA . HIS A 1 203 ? 4.210 6.444 4.215 1.00 95.56 203 HIS A CA 1
ATOM 1584 C C . HIS A 1 203 ? 4.575 4.966 4.300 1.00 95.56 203 HIS A C 1
ATOM 1586 O O . HIS A 1 203 ? 3.719 4.117 4.569 1.00 95.56 203 HIS A O 1
ATOM 1592 N N . VAL A 1 204 ? 5.854 4.655 4.087 1.00 95.56 204 VAL A N 1
ATOM 1593 C CA . VAL A 1 204 ? 6.384 3.318 4.361 1.00 95.56 204 VAL A CA 1
ATOM 1594 C C . VAL A 1 204 ? 6.591 3.195 5.863 1.00 95.56 204 VAL A C 1
ATOM 1596 O O . VAL A 1 204 ? 7.334 3.961 6.472 1.00 95.56 204 VAL A O 1
ATOM 1599 N N . LEU A 1 205 ? 5.901 2.237 6.470 1.00 94.81 205 LEU A N 1
ATOM 1600 C CA . LEU A 1 205 ? 5.926 2.021 7.911 1.00 94.81 205 LEU A CA 1
ATOM 1601 C C . LEU A 1 205 ? 7.109 1.148 8.330 1.00 94.81 205 LEU A C 1
ATOM 1603 O O . LEU A 1 205 ? 7.699 1.367 9.385 1.00 94.81 205 LEU A O 1
ATOM 1607 N N . ARG A 1 206 ? 7.401 0.114 7.535 1.00 95.12 206 ARG A N 1
ATOM 1608 C CA . ARG A 1 206 ? 8.489 -0.855 7.734 1.00 95.12 206 ARG A CA 1
ATOM 1609 C C . ARG A 1 206 ? 8.589 -1.794 6.535 1.00 95.12 206 ARG A C 1
ATOM 1611 O O . ARG A 1 206 ? 7.668 -1.863 5.726 1.00 95.12 206 ARG A O 1
ATOM 1618 N N . VAL A 1 207 ? 9.668 -2.565 6.469 1.00 96.62 207 VAL A N 1
ATOM 1619 C CA . VAL A 1 207 ? 9.848 -3.636 5.483 1.00 96.62 207 VAL A CA 1
ATOM 1620 C C . VAL A 1 207 ? 9.882 -4.968 6.224 1.00 96.62 207 VAL A C 1
ATOM 1622 O O . VAL A 1 207 ? 10.699 -5.160 7.122 1.00 96.62 207 VAL A O 1
ATOM 1625 N N . GLU A 1 208 ? 8.974 -5.874 5.874 1.00 96.50 208 GLU A N 1
ATOM 1626 C CA . GLU A 1 208 ? 8.861 -7.210 6.461 1.00 96.50 208 GLU A CA 1
ATOM 1627 C C . GLU A 1 208 ? 8.998 -8.285 5.374 1.00 96.50 208 GLU A C 1
ATOM 1629 O O . GLU A 1 208 ? 8.571 -8.063 4.240 1.00 96.50 208 GLU A O 1
ATOM 1634 N N . PRO A 1 209 ? 9.529 -9.480 5.689 1.00 97.62 209 PRO A N 1
ATOM 1635 C CA . PRO A 1 209 ? 9.539 -10.578 4.731 1.00 97.62 209 PRO A CA 1
ATOM 1636 C C . PRO A 1 209 ? 8.110 -10.937 4.295 1.00 97.62 209 PRO A C 1
ATOM 1638 O O . PRO A 1 209 ? 7.164 -10.897 5.089 1.00 97.62 209 PRO A O 1
ATOM 1641 N N . VAL A 1 210 ? 7.953 -11.271 3.014 1.00 97.62 210 VAL A N 1
ATOM 1642 C CA . VAL A 1 210 ? 6.688 -11.753 2.440 1.00 97.62 210 VAL A CA 1
ATOM 1643 C C . VAL A 1 210 ? 6.605 -13.255 2.676 1.00 97.62 210 VAL A C 1
ATOM 1645 O O . VAL A 1 210 ? 7.539 -13.971 2.313 1.00 97.62 210 VAL A O 1
ATOM 1648 N N . THR A 1 211 ? 5.524 -13.726 3.293 1.00 96.88 211 THR A N 1
ATOM 1649 C CA . THR A 1 211 ? 5.312 -15.164 3.514 1.00 96.88 211 THR A CA 1
ATOM 1650 C C . THR A 1 211 ? 4.783 -15.842 2.253 1.00 96.88 211 THR A C 1
ATOM 1652 O O . THR A 1 211 ? 4.215 -15.188 1.378 1.00 96.88 211 THR A O 1
ATOM 1655 N N . ASP A 1 212 ? 4.923 -17.166 2.163 1.00 96.62 212 ASP A N 1
ATOM 1656 C CA . ASP A 1 212 ? 4.426 -17.921 1.005 1.00 96.62 212 ASP A CA 1
ATOM 1657 C C . ASP A 1 212 ? 2.915 -17.736 0.820 1.00 96.62 212 ASP A C 1
ATOM 1659 O O . ASP A 1 212 ? 2.463 -17.449 -0.284 1.00 96.62 212 ASP A O 1
ATOM 1663 N N . GLN A 1 213 ? 2.152 -17.759 1.919 1.00 95.00 213 GLN A N 1
ATOM 1664 C CA . GLN A 1 213 ? 0.707 -17.515 1.914 1.00 95.00 213 GLN A CA 1
ATOM 1665 C C . GLN A 1 213 ? 0.341 -16.127 1.358 1.00 95.00 213 GLN A C 1
ATOM 1667 O O . GLN A 1 213 ? -0.644 -15.981 0.638 1.00 95.00 213 GLN A O 1
ATOM 1672 N N . GLU A 1 214 ? 1.127 -15.095 1.676 1.00 95.12 214 GLU A N 1
ATOM 1673 C CA . GLU A 1 214 ? 0.937 -13.746 1.128 1.00 95.12 214 GLU A CA 1
ATOM 1674 C C . GLU A 1 214 ? 1.278 -13.701 -0.374 1.00 95.12 214 GLU A C 1
ATOM 1676 O O . GLU A 1 214 ? 0.626 -12.997 -1.145 1.00 95.12 214 GLU A O 1
ATOM 1681 N N . ALA A 1 215 ? 2.269 -14.479 -0.815 1.00 95.44 215 ALA A N 1
ATOM 1682 C CA . ALA A 1 215 ? 2.668 -14.560 -2.217 1.00 95.44 215 ALA A CA 1
ATOM 1683 C C . ALA A 1 215 ? 1.680 -15.355 -3.093 1.00 95.44 215 ALA A C 1
ATOM 1685 O O . ALA A 1 215 ? 1.641 -15.146 -4.309 1.00 95.44 215 ALA A O 1
ATOM 1686 N N . GLU A 1 216 ? 0.857 -16.232 -2.508 1.00 95.06 216 GLU A N 1
ATOM 1687 C CA . GLU A 1 216 ? -0.119 -17.041 -3.248 1.00 95.06 216 GLU A CA 1
ATOM 1688 C C . GLU A 1 216 ? -1.121 -16.195 -4.044 1.00 95.06 216 GLU A C 1
ATOM 1690 O O . GLU A 1 216 ? -1.487 -16.577 -5.155 1.00 95.06 216 GLU A O 1
ATOM 1695 N N . GLY A 1 217 ? -1.555 -15.047 -3.507 1.00 92.69 217 GLY A N 1
ATOM 1696 C CA . GLY A 1 217 ? -2.480 -14.141 -4.201 1.00 92.69 217 GLY A CA 1
ATOM 1697 C C . GLY A 1 217 ? -1.911 -13.662 -5.536 1.00 92.69 217 GLY A C 1
ATOM 1698 O O . GLY A 1 217 ? -2.563 -13.767 -6.576 1.00 92.69 217 GLY A O 1
ATOM 1699 N N . TYR A 1 218 ? -0.643 -13.243 -5.530 1.00 93.94 218 TYR A N 1
ATOM 1700 C CA . TYR A 1 218 ? 0.080 -12.888 -6.750 1.00 93.94 218 TYR A CA 1
ATOM 1701 C C . TYR A 1 218 ? 0.273 -14.100 -7.672 1.00 93.94 218 TYR A C 1
ATOM 1703 O O . TYR A 1 218 ? -0.013 -14.010 -8.866 1.00 93.94 218 TYR A O 1
ATOM 1711 N N . ALA A 1 219 ? 0.690 -15.251 -7.134 1.00 94.75 219 ALA A N 1
ATOM 1712 C CA . ALA A 1 219 ? 0.917 -16.457 -7.932 1.00 94.75 219 ALA A CA 1
ATOM 1713 C C . ALA A 1 219 ? -0.344 -16.910 -8.689 1.00 94.75 219 ALA A C 1
ATOM 1715 O O . ALA A 1 219 ? -0.252 -17.278 -9.859 1.00 94.75 219 ALA A O 1
ATOM 1716 N N . ARG A 1 220 ? -1.527 -16.822 -8.063 1.00 93.50 220 ARG A N 1
ATOM 1717 C CA . ARG A 1 220 ? -2.814 -17.120 -8.714 1.00 93.50 220 ARG A CA 1
ATOM 1718 C C . ARG A 1 220 ? -3.135 -16.165 -9.861 1.00 93.50 220 ARG A C 1
ATOM 1720 O O . ARG A 1 220 ? -3.690 -16.605 -10.855 1.00 93.50 220 ARG A O 1
ATOM 1727 N N . SER A 1 221 ? -2.791 -14.885 -9.729 1.00 88.94 221 SER A N 1
ATOM 1728 C CA . SER A 1 221 ? -3.107 -13.857 -10.732 1.00 88.94 221 SER A CA 1
ATOM 1729 C C . SER A 1 221 ? -2.277 -13.944 -12.017 1.00 88.94 221 SER A C 1
ATOM 1731 O O . SER A 1 221 ? -2.662 -13.386 -13.042 1.00 88.94 221 SER A O 1
ATOM 1733 N N . LYS A 1 222 ? -1.128 -14.629 -11.964 1.00 85.81 222 LYS A N 1
ATOM 1734 C CA . LYS A 1 222 ? -0.192 -14.756 -13.088 1.00 85.81 222 LYS A CA 1
ATOM 1735 C C . LYS A 1 222 ? -0.642 -15.785 -14.137 1.00 85.81 222 LYS A C 1
ATOM 1737 O O . LYS A 1 222 ? -0.090 -15.804 -15.239 1.00 85.81 222 LYS A O 1
ATOM 1742 N N . HIS A 1 223 ? -1.592 -16.652 -13.787 1.00 68.25 223 HIS A N 1
ATOM 1743 C CA . HIS A 1 223 ? -2.078 -17.767 -14.604 1.00 68.25 223 HIS A CA 1
ATOM 1744 C C . HIS A 1 223 ? -3.472 -17.496 -15.170 1.00 68.25 223 HIS A C 1
ATOM 1746 O O . HIS A 1 223 ? -3.699 -17.913 -16.330 1.00 68.25 223 HIS A O 1
#

pLDDT: mean 70.55, std 23.55, range [38.06, 98.31]

Radius of gyration: 29.43 Å; chains: 1; bounding box: 58×78×88 Å